Protein AF-A0A8J3HGG5-F1 (afdb_monomer)

Sequence (316 aa):
MTGGPPHAYRVTKYDPADRDEHGHYQGPLDITSDHGPVEAAYLAAVAAFARDSGVDRLAVREPALAPNTPDRDPALADLFPDGVHDGAEVAIPAAQQLVQHMLRDSGGFWGRIWCRLEHGDLLTVHIGWDQYMYIASHRPCEQAVADTRRLGLHPEPIPHSPYRHDPADEDGTRRPADDTFWADLADLAVRHDRVLLEEGYAGNTARWHRVTAAGLPGLRPRLAPRARLTVWPDLRDDTAAVAADLPDGLHEVVWQDADGTVSGRLCTEDDHDQTRATLAAATAAAVLSGYADDRVPLLAAIMTDPDGVLRARWSV

Structure (mmCIF, N/CA/C/O backbone):
data_AF-A0A8J3HGG5-F1
#
_entry.id   AF-A0A8J3HGG5-F1
#
loop_
_atom_site.group_PDB
_atom_site.id
_atom_site.type_symbol
_atom_site.label_atom_id
_atom_site.label_alt_id
_atom_site.label_comp_id
_atom_site.label_asym_id
_atom_site.label_entity_id
_atom_site.label_seq_id
_atom_site.pdbx_PDB_ins_code
_atom_site.Cartn_x
_atom_site.Cartn_y
_atom_site.Cartn_z
_atom_site.occupancy
_atom_site.B_iso_or_equiv
_atom_site.auth_seq_id
_atom_site.auth_comp_id
_atom_site.auth_asym_id
_atom_site.auth_atom_id
_atom_site.pdbx_PDB_model_num
ATOM 1 N N . MET A 1 1 ? -21.493 -12.606 3.890 1.00 33.94 1 MET A N 1
ATOM 2 C CA . MET A 1 1 ? -21.815 -11.475 4.781 1.00 33.94 1 MET A CA 1
ATOM 3 C C . MET A 1 1 ? -20.557 -10.634 4.845 1.00 33.94 1 MET A C 1
ATOM 5 O O . MET A 1 1 ? -19.593 -11.094 5.423 1.00 33.94 1 MET A O 1
ATOM 9 N N . THR A 1 2 ? -20.521 -9.517 4.122 1.00 47.81 2 THR A N 1
ATOM 10 C CA . THR A 1 2 ? -19.323 -8.685 3.867 1.00 47.81 2 THR A CA 1
ATOM 11 C C . THR A 1 2 ? -19.495 -7.286 4.467 1.00 47.81 2 THR A C 1
ATOM 13 O O . THR A 1 2 ? -19.168 -6.263 3.869 1.00 47.81 2 THR A O 1
ATOM 16 N N . GLY A 1 3 ? -20.108 -7.222 5.647 1.00 60.25 3 GLY A N 1
ATOM 17 C CA . GLY A 1 3 ? -20.152 -5.999 6.431 1.00 60.25 3 GLY A CA 1
ATOM 18 C C . GLY A 1 3 ? -19.086 -6.093 7.487 1.00 60.25 3 GLY A C 1
ATOM 19 O O . GLY A 1 3 ? -19.160 -7.009 8.296 1.00 60.25 3 GLY A O 1
ATOM 20 N N . GLY A 1 4 ? -18.116 -5.176 7.459 1.00 73.06 4 GLY A N 1
ATOM 21 C CA . GLY A 1 4 ? -17.134 -5.053 8.528 1.00 73.06 4 GLY A CA 1
ATOM 22 C C . GLY A 1 4 ? -17.793 -4.889 9.907 1.00 73.06 4 GLY A C 1
ATOM 23 O O . GLY A 1 4 ? -19.023 -4.856 10.025 1.00 73.06 4 GLY A O 1
ATOM 24 N N . PRO A 1 5 ? -16.990 -4.769 10.968 1.00 85.94 5 PRO A N 1
ATOM 25 C CA . PRO A 1 5 ? -17.502 -4.874 12.324 1.00 85.94 5 PRO A CA 1
ATOM 26 C C . PRO A 1 5 ? -18.648 -3.871 12.619 1.00 85.94 5 PRO A C 1
ATOM 28 O O . PRO A 1 5 ? -18.538 -2.698 12.254 1.00 85.94 5 PRO A O 1
ATOM 31 N N . PRO A 1 6 ? -19.752 -4.293 13.272 1.00 91.19 6 PRO A N 1
ATOM 32 C CA . PRO A 1 6 ? -20.977 -3.496 13.418 1.00 91.19 6 PRO A CA 1
ATOM 33 C C . PRO A 1 6 ? -20.867 -2.286 14.354 1.00 91.19 6 PRO A C 1
ATOM 35 O O . PRO A 1 6 ? -21.720 -1.402 14.295 1.00 91.19 6 PRO A O 1
ATOM 38 N N . HIS A 1 7 ? -19.870 -2.238 15.240 1.00 95.75 7 HIS A N 1
ATOM 39 C CA . HIS A 1 7 ? -19.694 -1.127 16.174 1.00 95.75 7 HIS A CA 1
ATOM 40 C C . HIS A 1 7 ? -18.562 -0.231 15.694 1.00 95.75 7 HIS A C 1
ATOM 42 O O . HIS A 1 7 ? -17.401 -0.531 15.952 1.00 95.75 7 HIS A O 1
ATOM 48 N N . ALA A 1 8 ? -18.897 0.853 14.995 1.00 96.44 8 ALA A N 1
ATOM 49 C CA . ALA A 1 8 ? -17.925 1.790 14.448 1.00 96.44 8 ALA A CA 1
ATOM 50 C C . ALA A 1 8 ? -17.912 3.116 15.216 1.00 96.44 8 ALA A C 1
ATOM 52 O O . ALA A 1 8 ? -18.953 3.658 15.597 1.00 96.44 8 ALA A O 1
ATOM 53 N N . TYR A 1 9 ? -16.712 3.659 15.391 1.00 97.31 9 TYR A N 1
ATOM 54 C CA . TYR A 1 9 ? -16.464 4.941 16.024 1.00 97.31 9 TYR A CA 1
ATOM 55 C C . TYR A 1 9 ? -15.551 5.790 15.148 1.00 97.31 9 TYR A C 1
ATOM 57 O O . TYR A 1 9 ? -14.528 5.318 14.647 1.00 97.31 9 TYR A O 1
ATOM 65 N N . ARG A 1 10 ? -15.898 7.068 15.020 1.00 96.19 10 ARG A N 1
ATOM 66 C CA . ARG A 1 10 ? -14.968 8.117 14.617 1.00 96.19 10 ARG A CA 1
ATOM 67 C C . ARG A 1 10 ? -14.354 8.691 15.889 1.00 96.19 10 ARG A C 1
ATOM 69 O O . ARG A 1 10 ? -15.057 9.286 16.698 1.00 96.19 10 ARG A O 1
ATOM 76 N N . VAL A 1 11 ? -13.063 8.476 16.083 1.00 97.00 11 VAL A N 1
ATOM 77 C CA . VAL A 1 11 ? -12.287 8.967 17.221 1.00 97.00 11 VAL A CA 1
ATOM 78 C C . VAL A 1 11 ? -11.493 10.182 16.772 1.00 97.00 11 VAL A C 1
ATOM 80 O O . VAL A 1 11 ? -10.799 10.129 15.757 1.00 97.00 11 VAL A O 1
ATOM 83 N N . THR A 1 12 ? -11.609 11.278 17.517 1.00 94.31 12 THR A N 1
ATOM 84 C CA . THR A 1 12 ? -10.972 12.544 17.152 1.00 94.31 12 THR A CA 1
ATOM 85 C C . THR A 1 12 ? -10.487 13.343 18.357 1.00 94.31 12 THR A C 1
ATOM 87 O O . THR A 1 12 ? -11.014 13.189 19.458 1.00 94.31 12 THR A O 1
ATOM 90 N N . LYS A 1 13 ? -9.502 14.218 18.137 1.00 92.25 13 LYS A N 1
ATOM 91 C CA . LYS A 1 13 ? -9.075 15.262 19.082 1.00 92.25 13 LYS A CA 1
ATOM 92 C C . LYS A 1 13 ? -9.960 16.515 19.043 1.00 92.25 13 LYS A C 1
ATOM 94 O O . LYS A 1 13 ? -9.850 17.360 19.920 1.00 92.25 13 LYS A O 1
ATOM 99 N N . TYR A 1 14 ? -10.803 16.644 18.019 1.00 91.50 14 TYR A N 1
ATOM 100 C CA . TYR A 1 14 ? -11.690 17.787 17.823 1.00 91.50 14 TYR A CA 1
ATOM 101 C C . TYR A 1 14 ? -12.961 17.621 18.660 1.00 91.50 14 TYR A C 1
ATOM 103 O O . TYR A 1 14 ? -13.685 16.640 18.475 1.00 91.50 14 TYR A O 1
ATOM 111 N N . ASP A 1 15 ? -13.252 18.565 19.558 1.00 90.38 15 ASP A N 1
ATOM 112 C CA . ASP A 1 15 ? -14.448 18.489 20.401 1.00 90.38 15 ASP A CA 1
ATOM 113 C C . ASP A 1 15 ? -15.719 18.613 19.537 1.00 90.38 15 ASP A C 1
ATOM 115 O O . ASP A 1 15 ? -15.922 19.633 18.871 1.00 90.38 15 ASP A O 1
ATOM 119 N N . PRO A 1 16 ? -16.617 17.609 19.519 1.00 87.75 16 PRO A N 1
ATOM 120 C CA . PRO A 1 16 ? -17.873 17.703 18.785 1.00 87.75 16 PRO A CA 1
ATOM 121 C C . PRO A 1 16 ? -18.739 18.906 19.186 1.00 87.75 16 PRO A C 1
ATOM 123 O O . PRO A 1 16 ? -19.590 19.307 18.394 1.00 87.75 16 PRO A O 1
ATOM 126 N N . ALA A 1 17 ? -18.536 19.483 20.378 1.00 89.81 17 ALA A N 1
ATOM 127 C CA . ALA A 1 17 ? -19.220 20.693 20.828 1.00 89.81 17 ALA A CA 1
ATOM 128 C C . ALA A 1 17 ? -18.868 21.949 20.009 1.00 89.81 17 ALA A C 1
ATOM 130 O O . ALA A 1 17 ? -19.662 22.887 19.985 1.00 89.81 17 ALA A O 1
ATOM 131 N N . ASP A 1 18 ? -17.733 21.959 19.301 1.00 90.94 18 ASP A N 1
ATOM 132 C CA . ASP A 1 18 ? -17.316 23.082 18.450 1.00 90.94 18 ASP A CA 1
ATOM 133 C C . ASP A 1 18 ? -17.882 22.988 17.020 1.00 90.94 18 ASP A C 1
ATOM 135 O O . ASP A 1 18 ? -17.446 23.714 16.122 1.00 90.94 18 ASP A O 1
ATOM 139 N N . ARG A 1 19 ? -18.810 22.062 16.753 1.00 90.69 19 ARG A N 1
ATOM 140 C CA . ARG A 1 19 ? -19.463 21.958 15.443 1.00 90.69 19 ARG A CA 1
ATOM 141 C C . ARG A 1 19 ? -20.691 22.851 15.353 1.00 90.69 19 ARG A C 1
ATOM 143 O O . ARG A 1 19 ? -21.439 23.000 16.316 1.00 90.69 19 ARG A O 1
ATOM 150 N N . ASP A 1 20 ? -20.916 23.411 14.169 1.00 88.69 20 ASP A N 1
ATOM 151 C CA . ASP A 1 20 ? -22.147 24.135 13.867 1.00 88.69 20 ASP A CA 1
ATOM 152 C C . ASP A 1 20 ? -23.344 23.191 13.636 1.00 88.69 20 ASP A C 1
ATOM 154 O O . ASP A 1 20 ? -23.233 21.963 13.670 1.00 88.69 20 ASP A O 1
ATOM 158 N N . GLU A 1 21 ? -24.515 23.775 13.383 1.00 88.00 21 GLU A N 1
ATOM 159 C CA . GLU A 1 21 ? -25.762 23.043 13.120 1.00 88.00 21 GLU A CA 1
ATOM 160 C C . GLU A 1 21 ? -25.723 22.161 11.856 1.00 88.00 21 GLU A C 1
ATOM 162 O O . GLU A 1 21 ? -26.547 21.257 11.715 1.00 88.00 21 GLU A O 1
ATOM 167 N N . HIS A 1 22 ? -24.753 22.385 10.962 1.00 85.88 22 HIS A N 1
ATOM 168 C CA . HIS A 1 22 ? -24.512 21.586 9.760 1.00 85.88 22 HIS A CA 1
ATOM 169 C C . HIS A 1 22 ? -23.432 20.511 9.980 1.00 85.88 22 HIS A C 1
ATOM 171 O O . HIS A 1 22 ? -23.156 19.720 9.079 1.00 85.88 22 HIS A O 1
ATOM 177 N N . GLY A 1 23 ? -22.839 20.445 11.178 1.00 82.50 23 GLY A N 1
ATOM 178 C CA . GLY A 1 23 ? -21.794 19.492 11.537 1.00 82.50 23 GLY A CA 1
ATOM 179 C C . GLY A 1 23 ? -20.384 19.912 11.117 1.00 82.50 23 GLY A C 1
ATOM 180 O O . GLY A 1 23 ? -19.459 19.108 11.266 1.00 82.50 23 GLY A O 1
ATOM 181 N N . HIS A 1 24 ? -20.184 21.139 10.624 1.00 83.75 24 HIS A N 1
ATOM 182 C CA . HIS A 1 24 ? -18.846 21.640 10.317 1.00 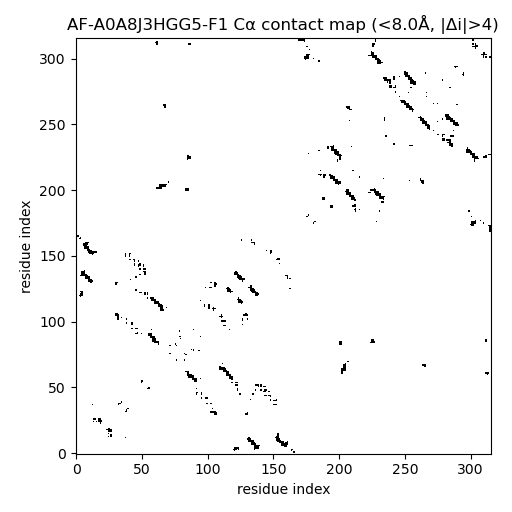83.75 24 HIS A CA 1
ATOM 183 C C . HIS A 1 24 ? -18.131 22.053 11.598 1.00 83.75 24 HIS A C 1
ATOM 185 O O . HIS A 1 24 ? -18.688 22.769 12.426 1.00 83.75 24 HIS A O 1
ATOM 191 N N . TYR A 1 25 ? -16.885 21.612 11.756 1.00 85.75 25 TYR A N 1
ATOM 192 C CA . TYR A 1 25 ? -16.051 21.991 12.892 1.00 85.75 25 TYR A CA 1
ATOM 193 C C . TYR A 1 25 ? -15.603 23.451 12.761 1.00 85.75 25 TYR A C 1
ATOM 195 O O . TYR A 1 25 ? -15.016 23.823 11.747 1.00 85.75 25 TYR A O 1
ATOM 203 N N . GLN A 1 26 ? -15.886 24.262 13.780 1.00 88.00 26 GLN A N 1
ATOM 204 C CA . GLN A 1 26 ? -15.564 25.695 13.829 1.00 88.00 26 GLN A CA 1
ATOM 205 C C . GLN A 1 26 ? -14.401 26.005 14.788 1.00 88.00 26 GLN A C 1
ATOM 207 O O . GLN A 1 26 ? -13.990 27.160 14.920 1.00 88.00 26 GLN A O 1
ATOM 212 N N . GLY A 1 27 ? -13.876 24.989 15.479 1.00 84.06 27 GLY A N 1
ATOM 213 C CA . GLY A 1 27 ? -12.726 25.126 16.365 1.00 84.06 27 GLY A CA 1
ATOM 214 C C . GLY A 1 27 ? -11.384 25.178 15.618 1.00 84.06 27 GLY A C 1
ATOM 215 O O . GLY A 1 27 ? -11.332 25.091 14.387 1.00 84.06 27 GLY A O 1
ATOM 216 N N . PRO A 1 28 ? -10.264 25.302 16.351 1.00 82.19 28 PRO A N 1
ATOM 217 C CA . PRO A 1 28 ? -8.929 25.293 15.765 1.00 82.19 28 PRO A CA 1
ATOM 218 C C . PRO A 1 28 ? -8.628 23.972 15.048 1.00 82.19 28 PRO A C 1
ATOM 220 O O . PRO A 1 28 ? -8.587 22.905 15.660 1.00 82.19 28 PRO A O 1
ATOM 223 N N . LEU A 1 29 ? -8.380 24.052 13.742 1.00 79.62 29 LEU A N 1
ATOM 224 C CA . LEU A 1 29 ? -7.911 22.919 12.955 1.00 79.62 29 LEU A CA 1
ATOM 225 C C . LEU A 1 29 ? -6.391 22.832 13.038 1.00 79.62 29 LEU A C 1
ATOM 227 O O . LEU A 1 29 ? -5.672 23.708 12.562 1.00 79.62 29 LEU A O 1
ATOM 231 N N . ASP A 1 30 ? -5.918 21.742 13.620 1.00 78.38 30 ASP A N 1
ATOM 232 C CA . ASP A 1 30 ? -4.524 21.331 13.558 1.00 78.38 30 ASP A CA 1
ATOM 233 C C . ASP A 1 30 ? -4.484 19.922 12.977 1.00 78.38 30 ASP A C 1
ATOM 235 O O . ASP A 1 30 ? -5.002 18.992 13.594 1.00 78.38 30 ASP A O 1
ATOM 239 N N . ILE A 1 31 ? -3.917 19.773 11.785 1.00 73.88 31 ILE A N 1
ATOM 240 C CA . ILE A 1 31 ? -3.775 18.485 11.089 1.00 73.88 31 ILE A CA 1
ATOM 241 C C . ILE A 1 31 ? -2.424 17.815 11.371 1.00 73.88 31 ILE A C 1
ATOM 243 O O . ILE A 1 31 ? -2.129 16.753 10.829 1.00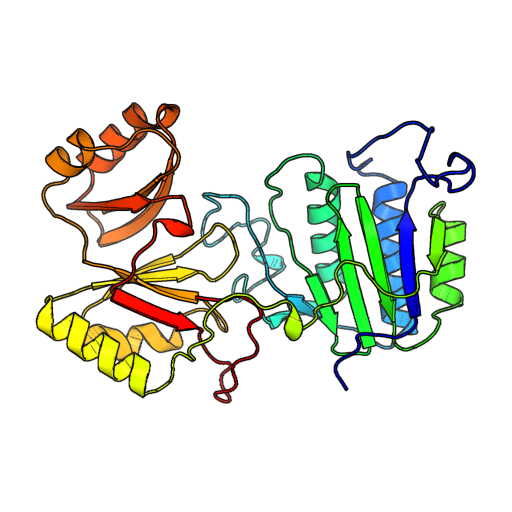 73.88 31 ILE A O 1
ATOM 247 N N . THR A 1 32 ? -1.591 18.433 12.209 1.00 78.12 32 THR A N 1
ATOM 248 C CA . THR A 1 32 ? -0.285 17.902 12.596 1.00 78.12 32 THR A CA 1
ATOM 249 C C . THR A 1 32 ? -0.381 17.124 13.903 1.00 78.12 32 THR A C 1
ATOM 251 O O . THR A 1 32 ? -1.242 17.374 14.753 1.00 78.12 32 THR A O 1
ATOM 254 N N . SER A 1 33 ? 0.440 16.076 14.034 1.00 83.12 33 SER A N 1
ATOM 255 C CA . SER A 1 33 ? 0.547 15.335 15.294 1.00 83.12 33 SER A CA 1
ATOM 256 C C . SER A 1 33 ? 1.206 16.232 16.335 1.00 83.12 33 SER A C 1
ATOM 258 O O . SER A 1 33 ? 2.151 16.953 16.026 1.00 83.12 33 SER A O 1
ATOM 260 N N . ASP A 1 34 ? 0.756 16.146 17.584 1.00 89.31 34 ASP A N 1
ATOM 261 C CA . ASP A 1 34 ? 1.398 16.843 18.698 1.00 89.31 34 ASP A CA 1
ATOM 262 C C . ASP A 1 34 ? 2.677 16.132 19.177 1.00 89.31 34 ASP A C 1
ATOM 264 O O . ASP A 1 34 ? 3.370 16.643 20.057 1.00 89.31 34 ASP A O 1
ATOM 268 N N . HIS A 1 35 ? 2.978 14.942 18.631 1.00 90.19 35 HIS A N 1
ATOM 269 C CA . HIS A 1 35 ? 4.051 14.048 19.086 1.00 90.19 35 HIS A CA 1
ATOM 270 C C . HIS A 1 35 ? 3.997 13.776 20.602 1.00 90.19 35 HIS A C 1
ATOM 272 O O . HIS A 1 35 ? 5.016 13.491 21.239 1.00 90.19 35 HIS A O 1
ATOM 278 N N . GLY A 1 36 ? 2.808 13.904 21.188 1.00 93.19 36 GLY A N 1
ATOM 279 C CA . GLY A 1 36 ? 2.622 14.121 22.610 1.00 93.19 36 GLY A CA 1
ATOM 280 C C . GLY A 1 36 ? 1.400 13.379 23.148 1.00 93.19 36 GLY A C 1
ATOM 281 O O . GLY A 1 36 ? 1.135 12.241 22.746 1.00 93.19 36 GLY A O 1
ATOM 282 N N . PRO A 1 37 ? 0.679 13.966 24.118 1.00 96.00 37 PRO A N 1
ATOM 283 C CA . PRO A 1 37 ? -0.454 13.311 24.761 1.00 96.00 37 PRO A CA 1
ATOM 284 C C . PRO A 1 37 ? -1.573 12.887 23.803 1.00 96.00 37 PRO A C 1
ATOM 286 O O . PRO A 1 37 ? -2.166 11.831 24.023 1.00 96.00 37 PRO A O 1
ATOM 289 N N . VAL A 1 38 ? -1.860 13.663 22.752 1.00 94.81 38 VAL A N 1
ATOM 290 C CA . VAL A 1 38 ? -2.933 13.347 21.799 1.00 94.81 38 VAL A CA 1
ATOM 291 C C . VAL A 1 38 ? -2.543 12.152 20.936 1.00 94.81 38 VAL A C 1
ATOM 293 O O . VAL A 1 38 ? -3.316 11.200 20.831 1.00 94.81 38 VAL A O 1
ATOM 296 N N . GLU A 1 39 ? -1.329 12.146 20.380 1.00 95.75 39 GLU A N 1
ATOM 297 C CA . GLU A 1 39 ? -0.784 10.979 19.680 1.00 95.75 39 GLU A CA 1
ATOM 298 C C . GLU A 1 39 ? -0.833 9.734 20.581 1.00 95.75 39 GLU A C 1
ATOM 300 O O . GLU A 1 39 ? -1.392 8.706 20.196 1.00 95.75 39 GLU A O 1
ATOM 305 N N . ALA A 1 40 ? -0.337 9.837 21.819 1.00 97.75 40 ALA A N 1
ATOM 306 C CA . ALA A 1 40 ? -0.352 8.735 22.779 1.00 97.75 40 ALA A CA 1
ATOM 307 C C . ALA A 1 40 ? -1.774 8.226 23.083 1.00 97.75 40 ALA A C 1
ATOM 309 O O . ALA A 1 40 ? -1.969 7.019 23.251 1.00 97.75 40 ALA A O 1
ATOM 310 N N . ALA A 1 41 ? -2.771 9.115 23.115 1.00 98.31 41 ALA A N 1
ATOM 311 C CA . ALA A 1 41 ? -4.168 8.747 23.307 1.00 98.31 41 ALA A CA 1
ATOM 312 C C . ALA A 1 41 ? -4.721 7.927 22.129 1.00 98.31 41 ALA A C 1
ATOM 314 O O . ALA A 1 41 ? -5.403 6.926 22.363 1.00 98.31 41 ALA A O 1
ATOM 315 N N . TYR A 1 42 ? -4.380 8.277 20.882 1.00 98.00 42 TYR A N 1
ATOM 316 C CA . TYR A 1 42 ? -4.759 7.477 19.710 1.00 98.00 42 TYR A CA 1
ATOM 317 C C . TYR A 1 42 ? -4.142 6.080 19.774 1.00 98.00 42 TYR A C 1
ATOM 319 O O . TYR A 1 42 ? -4.839 5.079 19.593 1.00 98.00 42 TYR A O 1
ATOM 327 N N . LEU A 1 43 ? -2.849 5.993 20.102 1.00 98.44 43 LEU A N 1
ATOM 328 C CA . LEU A 1 43 ? -2.164 4.705 20.224 1.00 98.44 43 LEU A CA 1
ATOM 329 C C . LEU A 1 43 ? -2.783 3.844 21.332 1.00 98.44 43 LEU A C 1
ATOM 331 O O . LEU A 1 43 ? -2.971 2.638 21.154 1.00 98.44 43 LEU A O 1
ATOM 335 N N . ALA A 1 44 ? -3.113 4.445 22.475 1.00 98.62 44 ALA A N 1
ATOM 336 C CA . ALA A 1 44 ? -3.753 3.750 23.587 1.00 98.62 44 ALA A CA 1
ATOM 337 C C . ALA A 1 44 ? -5.158 3.246 23.224 1.00 98.62 44 ALA A C 1
ATOM 339 O O . ALA A 1 44 ? -5.515 2.129 23.603 1.00 98.62 44 ALA A O 1
ATOM 340 N N . ALA A 1 45 ? -5.925 4.025 22.456 1.00 98.62 45 ALA A N 1
ATOM 341 C CA . ALA A 1 45 ? -7.233 3.615 21.963 1.00 98.62 45 ALA A CA 1
ATOM 342 C C . ALA A 1 45 ? -7.129 2.360 21.080 1.00 98.62 45 ALA A C 1
ATOM 344 O O . ALA A 1 45 ? -7.834 1.385 21.337 1.00 98.62 45 ALA A O 1
ATOM 345 N N . VAL A 1 46 ? -6.184 2.305 20.134 1.00 98.62 46 VAL A N 1
ATOM 346 C CA . VAL A 1 46 ? -5.946 1.101 19.308 1.00 98.62 46 VAL A CA 1
ATOM 347 C C . VAL A 1 46 ? -5.704 -0.137 20.175 1.00 98.62 46 VAL A C 1
ATOM 349 O O . VAL A 1 46 ? -6.360 -1.164 19.994 1.00 98.62 46 VAL A O 1
ATOM 352 N N . ALA A 1 47 ? -4.814 -0.038 21.166 1.00 98.69 47 ALA A N 1
ATOM 353 C CA . ALA A 1 47 ? -4.520 -1.157 22.059 1.00 98.69 47 ALA A CA 1
ATOM 354 C C . ALA A 1 47 ? -5.712 -1.559 22.944 1.00 98.69 47 ALA A C 1
ATOM 356 O O . ALA A 1 47 ? -5.898 -2.745 23.223 1.00 98.69 47 ALA A O 1
ATOM 357 N N . ALA A 1 48 ? -6.521 -0.597 23.397 1.00 98.62 48 ALA A N 1
ATOM 358 C CA . ALA A 1 48 ? -7.700 -0.870 24.212 1.00 98.62 48 ALA A CA 1
ATOM 359 C C . ALA A 1 48 ? -8.785 -1.603 23.409 1.00 98.62 48 ALA A C 1
ATOM 361 O O . ALA A 1 48 ? -9.296 -2.622 23.868 1.00 98.62 48 ALA A O 1
ATOM 362 N N . PHE A 1 49 ? -9.075 -1.151 22.187 1.00 98.62 49 PHE A N 1
ATOM 363 C CA . PHE A 1 49 ? -10.031 -1.818 21.299 1.00 98.62 49 PHE A CA 1
ATOM 364 C C . PHE A 1 49 ? -9.554 -3.207 20.866 1.00 98.62 49 PHE A C 1
ATOM 366 O O . PHE A 1 49 ? -10.362 -4.135 20.819 1.00 98.62 49 PHE A O 1
ATOM 373 N N . ALA A 1 50 ? -8.254 -3.379 20.607 1.00 98.56 50 ALA A N 1
ATOM 374 C CA . ALA A 1 50 ? -7.655 -4.685 20.338 1.00 98.56 50 ALA A CA 1
ATOM 375 C C . ALA A 1 50 ? -7.849 -5.656 21.506 1.00 98.56 50 ALA A C 1
ATOM 377 O O . ALA A 1 50 ? -8.373 -6.756 21.318 1.00 98.56 50 ALA A O 1
ATOM 378 N N . ARG A 1 51 ? -7.541 -5.215 22.731 1.00 98.44 51 ARG A N 1
ATOM 379 C CA . ARG A 1 51 ? -7.747 -6.005 23.952 1.00 98.44 51 ARG A CA 1
ATOM 380 C C . ARG A 1 51 ? -9.215 -6.374 24.153 1.00 98.44 51 ARG A C 1
ATOM 382 O O . ARG A 1 51 ? -9.523 -7.545 24.361 1.00 98.44 51 ARG A O 1
ATOM 389 N N . ASP A 1 52 ? -10.115 -5.400 24.047 1.00 98.19 52 ASP A N 1
ATOM 390 C CA . ASP A 1 52 ? -11.556 -5.625 24.176 1.00 98.19 52 ASP A CA 1
ATOM 391 C C . ASP A 1 52 ? -12.111 -6.492 23.040 1.00 98.19 52 ASP A C 1
ATOM 393 O O . ASP A 1 52 ? -13.160 -7.106 23.202 1.00 98.19 52 ASP A O 1
ATOM 397 N N . SER A 1 53 ? -11.440 -6.576 21.895 1.00 97.81 53 SER A N 1
ATOM 398 C CA . SER A 1 53 ? -11.839 -7.450 20.786 1.00 97.81 53 SER A CA 1
ATOM 399 C C . SER A 1 53 ? -11.154 -8.819 20.826 1.00 97.81 53 SER A C 1
ATOM 401 O O . SER A 1 53 ? -11.465 -9.665 19.996 1.00 97.81 53 SER A O 1
ATOM 403 N N . GLY A 1 54 ? -10.245 -9.066 21.775 1.00 97.81 54 GLY A N 1
ATOM 404 C CA . GLY A 1 54 ? -9.462 -10.305 21.825 1.00 97.81 54 GLY A CA 1
ATOM 405 C C . GLY A 1 54 ? -8.508 -10.473 20.637 1.00 97.81 54 GLY A C 1
ATOM 406 O O . GLY A 1 54 ? -8.220 -11.601 20.253 1.00 97.81 54 GLY A O 1
ATOM 407 N N . VAL A 1 55 ? -8.053 -9.365 20.047 1.00 98.31 55 VAL A N 1
ATOM 408 C CA . VAL A 1 55 ? -7.163 -9.330 18.880 1.00 98.31 55 VAL A CA 1
ATOM 409 C C . VAL A 1 55 ? -5.749 -8.972 19.333 1.00 98.31 55 VAL A C 1
ATOM 411 O O . VAL A 1 55 ? -5.544 -7.968 20.014 1.00 98.31 55 VAL A O 1
ATOM 414 N N . ASP A 1 56 ? -4.765 -9.776 18.940 1.00 98.06 56 ASP A N 1
ATOM 415 C CA . ASP A 1 56 ? -3.340 -9.575 19.241 1.00 98.06 56 ASP A CA 1
ATOM 416 C C . ASP A 1 56 ? -2.498 -9.209 18.004 1.00 98.06 56 ASP A C 1
ATOM 418 O O . ASP A 1 56 ? -1.387 -8.678 18.137 1.00 98.06 56 ASP A O 1
ATOM 422 N N . ARG A 1 57 ? -3.040 -9.447 16.804 1.00 98.00 57 ARG A N 1
ATOM 423 C CA . ARG A 1 57 ? -2.423 -9.140 15.513 1.00 98.00 57 ARG A CA 1
ATOM 424 C C . ARG A 1 57 ? -3.425 -8.535 14.538 1.00 98.00 57 ARG A C 1
ATOM 426 O O . ARG A 1 57 ? -4.589 -8.932 14.500 1.00 98.00 57 ARG A O 1
ATOM 433 N N . LEU A 1 58 ? -2.942 -7.610 13.719 1.00 98.00 58 LEU A N 1
ATOM 434 C CA . LEU A 1 58 ? -3.693 -6.976 12.641 1.00 98.00 58 LEU A CA 1
ATOM 435 C C . LEU A 1 58 ? -2.973 -7.222 11.315 1.00 98.00 58 LEU A C 1
ATOM 437 O O . LEU A 1 58 ? -1.752 -7.087 11.233 1.00 98.00 58 LEU A O 1
ATOM 441 N N . ALA A 1 59 ? -3.734 -7.564 10.284 1.00 96.38 59 ALA A N 1
ATOM 442 C CA . ALA A 1 59 ? -3.274 -7.576 8.909 1.00 96.38 59 ALA A CA 1
ATOM 443 C C . ALA A 1 59 ? -3.207 -6.142 8.371 1.00 96.38 59 ALA A C 1
ATOM 445 O O . ALA A 1 59 ? -4.137 -5.351 8.545 1.00 96.38 59 ALA A O 1
ATOM 446 N N . VAL A 1 60 ? -2.115 -5.833 7.686 1.00 96.00 60 VAL A N 1
ATOM 447 C CA . VAL A 1 60 ? -1.911 -4.615 6.908 1.00 96.00 60 VAL A CA 1
ATOM 448 C C . VAL A 1 60 ? -2.604 -4.782 5.565 1.00 96.00 60 VAL A C 1
ATOM 450 O O . VAL A 1 60 ? -2.363 -5.756 4.855 1.00 96.00 60 VAL A O 1
ATOM 453 N N . ARG A 1 61 ? -3.467 -3.839 5.199 1.00 93.75 61 ARG A N 1
ATOM 454 C CA . ARG A 1 61 ? -4.178 -3.837 3.916 1.00 93.75 61 ARG A CA 1
ATOM 455 C C . ARG A 1 61 ? -3.878 -2.581 3.140 1.00 93.75 61 ARG A C 1
ATOM 457 O O . ARG A 1 61 ? -3.796 -1.503 3.733 1.00 93.75 61 ARG A O 1
ATOM 464 N N . GLU A 1 62 ? -3.767 -2.756 1.826 1.00 91.44 62 GLU A N 1
ATOM 465 C CA . GLU A 1 62 ? -3.547 -1.669 0.874 1.00 91.44 62 GLU A CA 1
ATOM 466 C C . GLU A 1 62 ? -2.414 -0.726 1.331 1.00 91.44 62 GLU A C 1
ATOM 468 O O . GLU A 1 62 ? -2.619 0.488 1.389 1.00 91.44 62 GLU A O 1
ATOM 473 N N . PRO A 1 63 ? -1.235 -1.253 1.739 1.00 93.56 63 PRO A N 1
ATOM 474 C CA . PRO A 1 63 ? -0.146 -0.394 2.173 1.00 93.56 63 PRO A CA 1
ATOM 475 C C . PRO A 1 63 ? 0.262 0.524 1.027 1.00 93.56 63 PRO A C 1
ATOM 477 O O . PRO A 1 63 ? 0.373 0.077 -0.110 1.00 93.56 63 PRO A O 1
ATOM 480 N N . ALA A 1 64 ? 0.526 1.784 1.335 1.00 91.00 64 ALA A N 1
ATOM 481 C CA . ALA A 1 64 ? 1.084 2.773 0.432 1.00 91.00 64 ALA A CA 1
ATOM 482 C C . ALA A 1 64 ? 2.301 3.409 1.100 1.00 91.00 64 ALA A C 1
ATOM 484 O O . ALA A 1 64 ? 2.266 3.720 2.291 1.00 91.00 64 ALA A O 1
ATOM 485 N N . LEU A 1 65 ? 3.375 3.578 0.340 1.00 90.25 65 LEU A N 1
ATOM 486 C CA . LEU A 1 65 ? 4.588 4.253 0.790 1.00 90.25 65 LEU A CA 1
ATOM 487 C C . LEU A 1 65 ? 4.704 5.604 0.087 1.00 90.25 65 LEU A C 1
ATOM 489 O O . LEU A 1 65 ? 4.037 5.850 -0.925 1.00 90.25 65 LEU A O 1
ATOM 493 N N . ALA A 1 66 ? 5.543 6.489 0.622 1.00 86.44 66 ALA A N 1
ATOM 494 C CA . ALA A 1 66 ? 5.891 7.703 -0.102 1.00 86.44 66 ALA A CA 1
ATOM 495 C C . ALA A 1 66 ? 6.554 7.339 -1.449 1.00 86.44 66 ALA A C 1
ATOM 497 O O . ALA A 1 66 ? 7.325 6.370 -1.505 1.00 86.44 66 ALA A O 1
ATOM 498 N N . PRO A 1 67 ? 6.304 8.104 -2.527 1.00 83.88 67 PRO A N 1
ATOM 499 C CA . PRO A 1 67 ? 6.998 7.923 -3.795 1.00 83.88 67 PRO A CA 1
ATOM 500 C C . PRO A 1 67 ? 8.512 7.881 -3.595 1.00 83.88 67 PRO A C 1
ATOM 502 O O . PRO A 1 67 ? 9.056 8.608 -2.763 1.00 83.88 67 PRO A O 1
ATOM 505 N N . ASN A 1 68 ? 9.199 7.045 -4.373 1.00 85.19 68 ASN A N 1
ATOM 506 C CA . ASN A 1 68 ? 10.659 6.914 -4.332 1.00 85.19 68 ASN A CA 1
ATOM 507 C C . ASN A 1 68 ? 11.217 6.434 -2.971 1.00 85.19 68 ASN A C 1
ATOM 509 O O . ASN A 1 68 ? 12.414 6.579 -2.705 1.00 85.19 68 ASN A O 1
ATOM 513 N N . THR A 1 69 ? 10.376 5.851 -2.105 1.00 83.75 69 THR A N 1
ATOM 514 C CA . THR A 1 69 ? 10.836 5.174 -0.883 1.00 83.75 69 THR A CA 1
ATOM 515 C C . THR A 1 69 ? 11.689 3.962 -1.264 1.00 83.75 69 THR A C 1
ATOM 517 O O . THR A 1 69 ? 11.242 3.151 -2.075 1.00 83.75 69 THR A O 1
ATOM 520 N N . PRO A 1 70 ? 12.886 3.787 -0.675 1.00 80.12 70 PRO A N 1
ATOM 521 C CA . PRO A 1 70 ? 13.703 2.607 -0.931 1.00 80.12 70 PRO A CA 1
ATOM 522 C C . PRO A 1 70 ? 12.974 1.304 -0.579 1.00 80.12 70 PRO A C 1
ATOM 524 O O . PRO A 1 70 ? 12.294 1.231 0.444 1.00 80.12 70 PRO A O 1
ATOM 527 N N . ASP A 1 71 ? 13.218 0.240 -1.352 1.00 73.44 71 ASP A N 1
ATOM 528 C CA . ASP A 1 71 ? 12.627 -1.096 -1.147 1.00 73.44 71 ASP A CA 1
ATOM 529 C C . ASP A 1 71 ? 12.724 -1.620 0.293 1.00 73.44 71 ASP A C 1
ATOM 531 O O . ASP A 1 71 ? 11.863 -2.369 0.761 1.00 73.44 71 ASP A O 1
ATOM 535 N N . ARG A 1 72 ? 13.813 -1.263 0.982 1.00 77.69 72 ARG A N 1
ATOM 536 C CA . ARG A 1 72 ? 14.057 -1.570 2.391 1.00 77.69 72 ARG A CA 1
ATOM 537 C C . ARG A 1 72 ? 14.272 -0.280 3.162 1.00 77.69 72 ARG A C 1
ATOM 539 O O . ARG A 1 72 ? 15.411 0.092 3.434 1.00 77.69 72 ARG A O 1
ATOM 546 N N . ASP A 1 73 ? 13.179 0.385 3.516 1.00 81.69 73 ASP A N 1
ATOM 547 C CA . ASP A 1 73 ? 13.219 1.497 4.460 1.00 81.69 73 ASP A CA 1
ATOM 548 C C . ASP A 1 73 ? 13.659 0.981 5.847 1.00 81.69 73 ASP A C 1
ATOM 550 O O . ASP A 1 73 ? 12.926 0.200 6.467 1.00 81.69 73 ASP A O 1
ATOM 554 N N . PRO A 1 74 ? 14.828 1.402 6.371 1.00 82.62 74 PRO A N 1
ATOM 555 C CA . PRO A 1 74 ? 15.298 0.973 7.685 1.00 82.62 74 PRO A CA 1
ATOM 556 C C . PRO A 1 74 ? 14.314 1.303 8.811 1.00 82.62 74 PRO A C 1
ATOM 558 O O . PRO A 1 74 ? 14.267 0.581 9.800 1.00 82.62 74 PRO A O 1
ATOM 561 N N . ALA A 1 75 ? 13.503 2.357 8.654 1.00 82.19 75 ALA A N 1
ATOM 562 C CA . ALA A 1 75 ? 12.487 2.730 9.636 1.00 82.19 75 ALA A CA 1
ATOM 563 C C . ALA A 1 75 ? 11.316 1.733 9.710 1.00 82.19 75 ALA A C 1
ATOM 565 O O . ALA A 1 75 ? 10.622 1.690 10.721 1.00 82.19 75 ALA A O 1
ATOM 566 N N . LEU A 1 76 ? 11.096 0.935 8.661 1.00 87.88 76 LEU A N 1
ATOM 567 C CA . LEU A 1 76 ? 10.024 -0.062 8.597 1.00 87.88 76 LEU A CA 1
ATOM 568 C C . LEU A 1 76 ? 10.540 -1.501 8.732 1.00 87.88 76 LEU A C 1
ATOM 570 O O . LEU A 1 76 ? 9.743 -2.413 8.945 1.00 87.88 76 LEU A O 1
ATOM 574 N N . ALA A 1 77 ? 11.855 -1.713 8.636 1.00 88.06 77 ALA A N 1
ATOM 575 C CA . ALA A 1 77 ? 12.469 -3.040 8.635 1.00 88.06 77 ALA A CA 1
ATOM 576 C C . ALA A 1 77 ? 12.146 -3.857 9.899 1.00 88.06 77 ALA A C 1
ATOM 578 O O . ALA A 1 77 ? 11.866 -5.049 9.800 1.00 88.06 77 ALA A O 1
ATOM 579 N N . ASP A 1 78 ? 12.112 -3.212 11.069 1.00 88.94 78 ASP A N 1
ATOM 580 C CA . ASP A 1 78 ? 11.782 -3.880 12.336 1.00 88.94 78 ASP A CA 1
ATOM 581 C C . ASP A 1 78 ? 10.289 -4.243 12.445 1.00 88.94 78 ASP A C 1
ATOM 583 O O . ASP A 1 78 ? 9.923 -5.186 13.149 1.00 88.94 78 ASP A O 1
ATOM 587 N N . LEU A 1 79 ? 9.417 -3.508 11.745 1.00 91.44 79 LEU A N 1
ATOM 588 C CA . LEU A 1 79 ? 7.974 -3.771 11.702 1.00 91.44 79 LEU A CA 1
ATOM 589 C C . LEU A 1 79 ? 7.631 -4.879 10.702 1.00 91.44 79 LEU A C 1
ATOM 591 O O . LEU A 1 79 ? 6.666 -5.616 10.905 1.00 91.44 79 LEU A O 1
ATOM 595 N N . PHE A 1 80 ? 8.430 -4.994 9.640 1.00 91.50 80 PHE A N 1
ATOM 596 C CA . PHE A 1 80 ? 8.218 -5.904 8.523 1.00 91.50 80 PHE A CA 1
ATOM 597 C C . PHE A 1 80 ? 9.516 -6.640 8.162 1.00 91.50 80 PHE A C 1
ATOM 599 O O . PHE A 1 80 ? 10.154 -6.304 7.160 1.00 91.50 80 PHE A O 1
ATOM 606 N N . PRO A 1 81 ? 9.911 -7.668 8.934 1.00 86.31 81 PRO A N 1
ATOM 607 C CA . PRO A 1 81 ? 11.146 -8.410 8.671 1.00 86.31 81 PRO A CA 1
ATOM 608 C C . PRO A 1 81 ? 11.158 -9.073 7.283 1.00 86.31 81 PRO A C 1
ATOM 610 O O . PRO A 1 81 ? 12.209 -9.159 6.649 1.00 86.31 81 PRO A O 1
ATOM 613 N N . ASP A 1 82 ? 9.983 -9.471 6.789 1.00 86.62 82 ASP A N 1
ATOM 614 C CA . ASP A 1 82 ? 9.791 -10.080 5.467 1.00 86.62 82 ASP A CA 1
ATOM 615 C C . ASP A 1 82 ? 9.421 -9.051 4.375 1.00 86.62 82 ASP A C 1
ATOM 617 O O . ASP A 1 82 ? 9.191 -9.406 3.219 1.00 86.62 82 ASP A O 1
ATOM 621 N N . GLY A 1 83 ? 9.414 -7.758 4.719 1.00 89.25 83 GLY A N 1
ATOM 622 C CA . GLY A 1 83 ? 9.039 -6.650 3.841 1.00 89.25 83 GLY A CA 1
ATOM 623 C C . GLY A 1 83 ? 7.564 -6.246 3.930 1.00 89.25 83 GLY A C 1
ATOM 624 O O . GLY A 1 83 ? 6.702 -6.998 4.381 1.00 89.25 83 GLY A O 1
ATOM 625 N N . VAL A 1 84 ? 7.275 -5.012 3.512 1.00 91.62 84 VAL A N 1
ATOM 626 C CA . VAL A 1 84 ? 5.912 -4.457 3.468 1.00 91.62 84 VAL A CA 1
ATOM 627 C C . VAL A 1 84 ? 5.137 -5.110 2.322 1.00 91.62 84 VAL A C 1
ATOM 629 O O . VAL A 1 84 ? 5.635 -5.138 1.200 1.00 91.62 84 VAL A O 1
ATOM 632 N N . HIS A 1 85 ? 3.925 -5.605 2.582 1.00 93.00 85 HIS A N 1
ATOM 633 C CA . HIS A 1 85 ? 2.992 -6.078 1.552 1.00 93.00 85 HIS A CA 1
ATOM 634 C C . HIS A 1 85 ? 1.547 -6.128 2.085 1.00 93.00 85 HIS A C 1
ATOM 636 O O . HIS A 1 85 ? 1.327 -6.162 3.300 1.00 93.00 85 HIS A O 1
ATOM 642 N N . ASP A 1 86 ? 0.544 -6.153 1.195 1.00 94.38 86 ASP A N 1
ATOM 643 C CA . ASP A 1 86 ? -0.845 -6.425 1.604 1.00 94.38 86 ASP A CA 1
ATOM 644 C C . ASP A 1 86 ? -0.940 -7.842 2.190 1.00 94.38 86 ASP A C 1
ATOM 646 O O . ASP A 1 86 ? -0.443 -8.814 1.616 1.00 94.38 86 ASP A O 1
ATOM 650 N N . GLY A 1 87 ? -1.572 -7.955 3.354 1.00 94.12 87 GLY A N 1
ATOM 651 C CA . GLY A 1 87 ? -1.721 -9.193 4.106 1.00 94.12 87 GLY A CA 1
ATOM 652 C C . GLY A 1 87 ? -0.614 -9.449 5.125 1.00 94.12 87 GLY A C 1
ATOM 653 O O . GLY A 1 87 ? -0.722 -10.431 5.853 1.00 94.12 87 GLY A O 1
ATOM 654 N N . ALA A 1 88 ? 0.412 -8.595 5.216 1.00 94.94 88 ALA A N 1
ATOM 655 C CA . ALA A 1 88 ? 1.418 -8.701 6.269 1.00 94.94 88 ALA A CA 1
ATOM 656 C C . ALA A 1 88 ? 0.758 -8.564 7.650 1.00 94.94 88 ALA A C 1
ATOM 658 O O . ALA A 1 88 ? -0.030 -7.647 7.873 1.00 94.94 88 ALA A O 1
ATOM 659 N N . GLU A 1 89 ? 1.072 -9.453 8.592 1.00 95.81 89 GLU A N 1
ATOM 660 C CA . GLU A 1 89 ? 0.509 -9.394 9.943 1.00 95.81 89 GLU A CA 1
ATOM 661 C C . GLU A 1 89 ? 1.481 -8.778 10.941 1.00 95.81 89 GLU A C 1
ATOM 663 O O . GLU A 1 89 ? 2.605 -9.255 11.105 1.00 95.81 89 GLU A O 1
ATOM 668 N N . VAL A 1 90 ? 1.001 -7.807 11.711 1.00 97.38 90 VAL A N 1
ATOM 669 C CA . VAL A 1 90 ? 1.769 -7.132 12.759 1.00 97.38 90 VAL A CA 1
ATOM 670 C C . VAL A 1 90 ? 1.104 -7.307 14.121 1.00 97.38 90 VAL A C 1
ATOM 672 O O . VAL A 1 90 ? -0.120 -7.291 14.242 1.00 97.38 90 VAL A O 1
ATOM 675 N N . ALA A 1 91 ? 1.907 -7.466 15.175 1.00 97.56 91 ALA A N 1
ATOM 676 C CA . ALA A 1 91 ? 1.399 -7.458 16.547 1.00 97.56 91 ALA A CA 1
ATOM 677 C C . ALA A 1 91 ? 0.905 -6.054 16.940 1.00 97.56 91 ALA A C 1
ATOM 679 O O . ALA A 1 91 ? 1.371 -5.059 16.384 1.00 97.56 91 ALA A O 1
ATOM 680 N N . ILE A 1 92 ? 0.026 -5.946 17.943 1.00 98.25 92 ILE A N 1
ATOM 681 C CA . ILE A 1 92 ? -0.519 -4.645 18.387 1.00 98.25 92 ILE A CA 1
ATOM 682 C C . ILE A 1 92 ? 0.552 -3.562 18.640 1.00 98.25 92 ILE A C 1
ATOM 684 O O . ILE A 1 92 ? 0.351 -2.444 18.168 1.00 98.25 92 ILE A O 1
ATOM 688 N N . PRO A 1 93 ? 1.707 -3.830 19.285 1.00 97.62 93 PRO A N 1
ATOM 689 C CA . PRO A 1 93 ? 2.738 -2.801 19.456 1.00 97.62 93 PRO A CA 1
ATOM 690 C C . PRO A 1 93 ? 3.315 -2.268 18.136 1.00 97.62 93 PRO A C 1
ATOM 692 O O . PRO A 1 93 ? 3.652 -1.091 18.037 1.00 97.62 93 PRO A O 1
ATOM 695 N N . ALA A 1 94 ? 3.420 -3.116 17.111 1.00 97.06 94 ALA A N 1
ATOM 696 C CA . ALA A 1 94 ? 3.838 -2.703 15.774 1.00 97.06 94 ALA A CA 1
ATOM 697 C C . ALA A 1 94 ? 2.704 -1.958 15.047 1.00 97.06 94 ALA A C 1
ATOM 699 O O . ALA A 1 94 ? 2.950 -0.927 14.429 1.00 97.06 94 ALA A O 1
ATOM 700 N N . ALA A 1 95 ? 1.448 -2.386 15.209 1.00 97.69 95 ALA A N 1
ATOM 701 C CA . ALA A 1 95 ? 0.284 -1.654 14.704 1.00 97.69 95 ALA A CA 1
ATOM 702 C C . ALA A 1 95 ? 0.181 -0.230 15.286 1.00 97.69 95 ALA A C 1
ATOM 704 O O . ALA A 1 95 ? -0.134 0.712 14.564 1.00 97.69 95 ALA A O 1
ATOM 705 N N . GLN A 1 96 ? 0.500 -0.046 16.572 1.00 97.81 96 GLN A N 1
ATOM 706 C CA . GLN A 1 96 ? 0.584 1.282 17.189 1.00 97.81 96 GLN A CA 1
ATOM 707 C C . GLN A 1 96 ? 1.689 2.137 16.550 1.00 97.81 96 GLN A C 1
ATOM 709 O O . GLN A 1 96 ? 1.471 3.319 16.307 1.00 97.81 96 GLN A O 1
ATOM 714 N N . GLN A 1 97 ? 2.846 1.559 16.217 1.00 95.81 97 GLN A N 1
ATOM 715 C CA . GLN A 1 97 ? 3.903 2.284 15.499 1.00 95.81 97 GLN A CA 1
ATOM 716 C C . GLN A 1 97 ? 3.465 2.693 14.085 1.00 95.81 97 GLN A C 1
ATOM 718 O O . GLN A 1 97 ? 3.732 3.814 13.663 1.00 95.81 97 GLN A O 1
ATOM 723 N N . LEU A 1 98 ? 2.708 1.849 13.376 1.00 95.31 98 LEU A N 1
ATOM 724 C CA . LEU A 1 98 ? 2.119 2.222 12.083 1.00 95.31 98 LEU A CA 1
ATOM 725 C C . LEU A 1 98 ? 1.125 3.382 12.218 1.00 95.31 98 LEU A C 1
ATOM 727 O O . LEU A 1 98 ? 1.176 4.324 11.434 1.00 95.31 98 LEU A O 1
ATOM 731 N N . VAL A 1 99 ? 0.258 3.357 13.235 1.00 95.31 99 VAL A N 1
ATOM 732 C CA . VAL A 1 99 ? -0.663 4.471 13.528 1.00 95.31 99 VAL A CA 1
ATOM 733 C C . VAL A 1 99 ? 0.095 5.744 13.883 1.00 95.31 99 VAL A C 1
ATOM 735 O O . VAL A 1 99 ? -0.284 6.819 13.432 1.00 95.31 99 VAL A O 1
ATOM 738 N N . GLN A 1 100 ? 1.202 5.637 14.614 1.00 94.06 100 GLN A N 1
ATOM 739 C CA . GLN A 1 100 ? 2.075 6.772 14.890 1.00 94.06 100 GLN A CA 1
ATOM 740 C C . GLN A 1 100 ? 2.655 7.376 13.603 1.00 94.06 100 GLN A C 1
ATOM 742 O O . GLN A 1 100 ? 2.620 8.595 13.451 1.00 94.06 100 GLN A O 1
ATOM 747 N N . HIS A 1 101 ? 3.146 6.558 12.666 1.00 91.25 101 HIS A N 1
ATOM 748 C CA . HIS A 1 101 ? 3.598 7.047 11.358 1.00 91.25 101 HIS A CA 1
ATOM 749 C C . HIS A 1 101 ? 2.469 7.748 10.594 1.00 91.25 101 HIS A C 1
ATOM 751 O O . HIS A 1 101 ? 2.645 8.883 10.157 1.00 91.25 101 HIS A O 1
ATOM 757 N N . MET A 1 102 ? 1.290 7.125 10.523 1.00 90.69 102 MET A N 1
ATOM 758 C CA . MET A 1 102 ? 0.127 7.704 9.845 1.00 90.69 102 MET A CA 1
ATOM 759 C C . MET A 1 102 ? -0.296 9.053 10.445 1.00 90.69 102 MET A C 1
ATOM 761 O O . MET A 1 102 ? -0.585 9.972 9.692 1.00 90.69 102 MET A O 1
ATOM 765 N N . LEU A 1 103 ? -0.288 9.201 11.777 1.00 90.25 103 LEU A N 1
ATOM 766 C CA . LEU A 1 103 ? -0.662 10.446 12.466 1.00 90.25 103 LEU A CA 1
ATOM 767 C C . LEU A 1 103 ? 0.352 11.579 12.262 1.00 90.25 103 LEU A C 1
ATOM 769 O O . LEU A 1 103 ? -0.031 12.745 12.119 1.00 90.25 103 LEU A O 1
ATOM 773 N N . ARG A 1 104 ? 1.648 11.256 12.280 1.00 87.81 104 ARG A N 1
ATOM 774 C CA . ARG A 1 104 ? 2.728 12.242 12.107 1.00 87.81 104 ARG A CA 1
ATOM 775 C C . ARG A 1 104 ? 2.785 12.786 10.695 1.00 87.81 104 ARG A C 1
ATOM 777 O O . ARG A 1 104 ? 3.090 13.961 10.512 1.00 87.81 104 ARG A O 1
ATOM 784 N N . ASP A 1 105 ? 2.415 11.953 9.736 1.00 75.00 105 ASP A N 1
ATOM 785 C CA . ASP A 1 105 ? 2.548 12.289 8.334 1.00 75.00 105 ASP A CA 1
ATOM 786 C C . ASP A 1 105 ? 1.212 12.652 7.649 1.00 75.00 105 ASP A C 1
ATOM 788 O O . ASP A 1 105 ? 1.202 12.975 6.464 1.00 75.00 105 ASP A O 1
ATOM 792 N N . SER A 1 106 ? 0.092 12.699 8.388 1.00 59.62 106 SER A N 1
ATOM 793 C CA . SER A 1 106 ? -1.222 13.169 7.889 1.00 59.62 106 SER A CA 1
ATOM 794 C C . SER A 1 106 ? -1.222 14.610 7.337 1.00 59.62 106 SER A C 1
ATOM 796 O O . SER A 1 106 ? -2.152 15.004 6.642 1.00 59.62 106 SER A O 1
ATOM 798 N N . GLY A 1 107 ? -0.181 15.404 7.622 1.00 47.22 107 GLY A N 1
ATOM 799 C CA . GLY A 1 107 ? -0.050 16.803 7.195 1.00 47.22 107 GLY A CA 1
ATOM 800 C C . GLY A 1 107 ? 0.533 17.027 5.790 1.00 47.22 107 GLY A C 1
ATOM 801 O O . GLY A 1 107 ? 0.682 18.180 5.385 1.00 47.22 107 GLY A O 1
ATOM 802 N N . GLY A 1 108 ? 0.880 15.969 5.046 1.00 47.69 108 GLY A N 1
ATOM 803 C CA . GLY A 1 108 ? 1.405 16.055 3.680 1.00 47.69 108 GLY A CA 1
ATOM 804 C C . GLY A 1 108 ? 0.911 14.902 2.806 1.00 47.69 108 GLY A C 1
ATOM 805 O O . GLY A 1 108 ? 0.633 13.819 3.306 1.00 47.69 108 GLY A O 1
ATOM 806 N N . PHE A 1 109 ? 0.807 15.127 1.491 1.00 52.06 109 PHE A N 1
ATOM 807 C CA . PHE A 1 109 ? 0.253 14.167 0.516 1.00 52.06 109 PHE A CA 1
ATOM 808 C C . PHE A 1 109 ? 0.917 12.775 0.524 1.00 52.06 109 PHE A C 1
ATOM 810 O O . PHE A 1 109 ? 0.335 11.829 0.002 1.00 52.06 109 PHE A O 1
ATOM 817 N N . TRP A 1 110 ? 2.105 12.634 1.122 1.00 60.56 110 TRP A N 1
ATOM 818 C CA . TRP A 1 110 ? 2.865 11.389 1.165 1.00 60.56 110 TRP A CA 1
ATOM 819 C C . TRP A 1 110 ? 3.543 11.233 2.523 1.00 60.56 110 TRP A C 1
ATOM 821 O O . TRP A 1 110 ? 4.662 11.703 2.736 1.00 60.56 110 TRP A O 1
ATOM 831 N N . GLY A 1 111 ? 2.859 10.580 3.456 1.00 70.19 111 GLY A N 1
ATOM 832 C CA . GLY A 1 111 ? 3.531 10.062 4.636 1.00 70.19 111 GLY A CA 1
ATOM 833 C C . GLY A 1 111 ? 4.423 8.874 4.332 1.00 70.19 111 GLY A C 1
ATOM 834 O O . GLY A 1 111 ? 4.357 8.300 3.246 1.00 70.19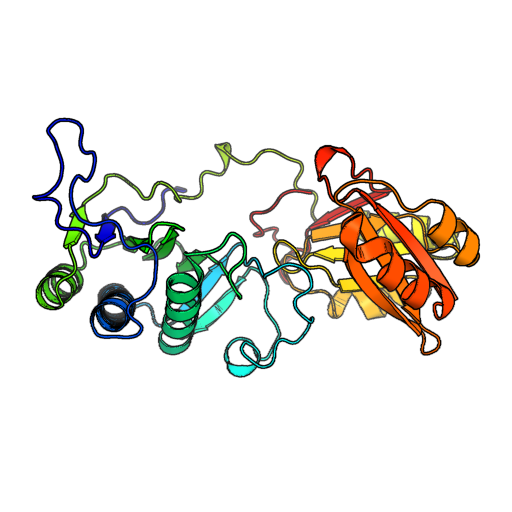 111 GLY A O 1
ATOM 835 N N . ARG A 1 112 ? 5.268 8.491 5.293 1.00 85.25 112 ARG A N 1
ATOM 836 C CA . ARG A 1 112 ? 6.208 7.376 5.113 1.00 85.25 112 ARG A CA 1
ATOM 837 C C . ARG A 1 112 ? 5.481 6.083 4.766 1.00 85.25 112 ARG A C 1
ATOM 839 O O . ARG A 1 112 ? 5.890 5.379 3.849 1.00 85.25 112 ARG A O 1
ATOM 846 N N . ILE A 1 113 ? 4.413 5.793 5.504 1.00 89.56 113 ILE A N 1
ATOM 847 C CA . ILE A 1 113 ? 3.524 4.665 5.257 1.00 89.56 113 ILE A CA 1
ATOM 848 C C . ILE A 1 113 ? 2.088 5.040 5.610 1.00 89.56 113 ILE A C 1
ATOM 850 O O . ILE A 1 113 ? 1.818 5.643 6.648 1.00 89.56 113 ILE A O 1
ATOM 854 N N . TRP A 1 114 ? 1.165 4.615 4.761 1.00 91.38 114 TRP A N 1
ATOM 855 C CA . TRP A 1 114 ? -0.258 4.570 5.046 1.00 91.38 114 TRP A CA 1
ATOM 856 C C . TRP A 1 114 ? -0.764 3.148 4.827 1.00 91.38 114 TRP A C 1
ATOM 858 O O . TRP A 1 114 ? -0.306 2.454 3.922 1.00 91.38 114 TRP A O 1
ATOM 868 N N . CYS A 1 115 ? -1.682 2.688 5.669 1.00 93.44 115 CYS A N 1
ATOM 869 C CA . CYS A 1 115 ? -2.354 1.408 5.476 1.00 93.44 115 CYS A CA 1
ATOM 870 C C . CYS A 1 115 ? -3.650 1.348 6.280 1.00 93.44 115 CYS A C 1
ATOM 872 O O . CYS A 1 115 ? -3.873 2.119 7.215 1.00 93.44 115 CYS A O 1
ATOM 874 N N . ARG A 1 116 ? -4.488 0.364 5.961 1.00 94.00 116 ARG A N 1
ATOM 875 C CA . ARG A 1 116 ? -5.573 -0.059 6.849 1.00 94.00 116 ARG A CA 1
ATOM 876 C C . ARG A 1 116 ? -5.086 -1.229 7.693 1.00 94.00 116 ARG A C 1
ATOM 878 O O . ARG A 1 116 ? -4.302 -2.055 7.227 1.00 94.00 116 ARG A O 1
ATOM 885 N N . LEU A 1 117 ? -5.578 -1.317 8.921 1.00 96.81 117 LEU A N 1
ATOM 886 C CA . LEU A 1 117 ? -5.267 -2.412 9.833 1.00 96.81 117 LEU A CA 1
ATOM 887 C C . LEU A 1 117 ? -6.551 -3.172 10.142 1.00 96.81 117 LEU A C 1
ATOM 889 O O . LEU A 1 117 ? -7.533 -2.563 10.562 1.00 96.81 117 LEU A O 1
ATOM 893 N N . GLU A 1 118 ? -6.569 -4.487 9.957 1.00 95.94 118 GLU A N 1
ATOM 894 C CA . GLU A 1 118 ? -7.781 -5.278 10.185 1.00 95.94 118 GLU A CA 1
ATOM 895 C C . GLU A 1 118 ? -7.510 -6.681 10.725 1.00 95.94 118 GLU A C 1
ATOM 897 O O . GLU A 1 118 ? -6.462 -7.271 10.492 1.00 95.94 118 GLU A O 1
ATOM 902 N N . HIS A 1 119 ? -8.495 -7.245 11.413 1.00 95.50 119 HIS A N 1
ATOM 903 C CA . HIS A 1 119 ? -8.553 -8.659 11.756 1.00 95.50 119 HIS A CA 1
ATOM 904 C C . HIS A 1 119 ? -9.935 -9.194 11.383 1.00 95.50 119 HIS A C 1
ATOM 906 O O . HIS A 1 119 ? -10.830 -9.269 12.228 1.00 95.50 119 HIS A O 1
ATOM 912 N N . GLY A 1 120 ? -10.123 -9.509 10.098 1.00 89.56 120 GLY A N 1
ATOM 913 C CA . GLY A 1 120 ? -11.416 -9.936 9.557 1.00 89.56 120 GLY A CA 1
ATOM 914 C C . GLY A 1 120 ? -12.555 -9.018 10.014 1.00 89.56 120 GLY A C 1
ATOM 915 O O . GLY A 1 120 ? -12.434 -7.796 9.971 1.00 89.56 120 GLY A O 1
ATOM 916 N N . ASP A 1 121 ? -13.624 -9.617 10.538 1.00 90.75 121 ASP A N 1
ATOM 917 C CA . ASP A 1 121 ? -14.784 -8.884 11.058 1.00 90.75 121 ASP A CA 1
ATOM 918 C C . ASP A 1 121 ? -14.652 -8.505 12.547 1.00 90.75 121 ASP A C 1
ATOM 920 O O . ASP A 1 121 ? -15.612 -8.010 13.138 1.00 90.75 121 ASP A O 1
ATOM 924 N N . LEU A 1 122 ? -13.494 -8.739 13.186 1.00 95.81 122 LEU A N 1
ATOM 925 C CA . LEU A 1 122 ? -13.312 -8.520 14.628 1.00 95.81 122 LEU A CA 1
ATOM 926 C C . LEU A 1 122 ? -12.911 -7.094 14.986 1.00 95.81 122 LEU A C 1
ATOM 928 O O . LEU A 1 122 ? -13.416 -6.571 15.985 1.00 95.81 122 LEU A O 1
ATOM 932 N N . LEU A 1 123 ? -11.994 -6.506 14.215 1.00 97.06 123 LEU A N 1
ATOM 933 C CA . LEU A 1 123 ? -11.431 -5.180 14.458 1.00 97.06 123 LEU A CA 1
ATOM 934 C C . LEU A 1 123 ? -10.899 -4.568 13.160 1.00 97.06 123 LEU A C 1
ATOM 936 O O . LEU A 1 123 ? -10.182 -5.234 12.420 1.00 97.06 123 LEU A O 1
ATOM 940 N N . THR A 1 124 ? -11.184 -3.291 12.925 1.00 97.00 124 THR A N 1
ATOM 941 C CA . THR A 1 124 ? -10.574 -2.485 11.858 1.00 97.00 124 THR A CA 1
ATOM 942 C C . THR A 1 124 ? -10.120 -1.144 12.413 1.00 97.00 124 THR A C 1
ATOM 944 O O . THR A 1 124 ? -10.862 -0.539 13.185 1.00 97.00 124 THR A O 1
ATOM 947 N N . VAL A 1 125 ? -8.958 -0.653 11.988 1.00 97.25 125 VAL A N 1
ATOM 948 C CA . VAL A 1 125 ? -8.417 0.670 12.317 1.00 97.25 125 VAL A CA 1
ATOM 949 C C . VAL A 1 125 ? -7.961 1.351 11.031 1.00 97.25 125 VAL A C 1
ATOM 951 O O . VAL A 1 125 ? -7.254 0.757 10.216 1.00 97.25 125 VAL A O 1
ATOM 954 N N . HIS A 1 126 ? -8.354 2.606 10.861 1.00 94.06 126 HIS A N 1
ATOM 955 C CA . HIS A 1 126 ? -7.970 3.433 9.728 1.00 94.06 126 HIS A CA 1
ATOM 956 C C . HIS A 1 126 ? -7.751 4.885 10.169 1.00 94.06 126 HIS A C 1
ATOM 958 O O . HIS A 1 126 ? -8.544 5.408 10.950 1.00 94.06 126 HIS A O 1
ATOM 964 N N . ILE A 1 127 ? -6.706 5.537 9.655 1.00 92.44 127 ILE A N 1
ATOM 965 C CA . ILE A 1 127 ? -6.376 6.937 9.950 1.00 92.44 127 ILE A CA 1
ATOM 966 C C . ILE A 1 127 ? -6.602 7.777 8.692 1.00 92.44 127 ILE A C 1
ATOM 968 O O . ILE A 1 127 ? -5.988 7.534 7.654 1.00 92.44 127 ILE A O 1
ATOM 972 N N . GLY A 1 128 ? -7.513 8.747 8.785 1.00 87.88 128 GLY A N 1
ATOM 973 C CA . GLY A 1 128 ? -7.730 9.753 7.748 1.00 87.88 128 GLY A CA 1
ATOM 974 C C . GLY A 1 128 ? -6.620 10.806 7.724 1.00 87.88 128 GLY A C 1
ATOM 975 O O . GLY A 1 128 ? -5.932 11.027 8.720 1.00 87.88 128 GLY A O 1
ATOM 976 N N . TRP A 1 129 ? -6.480 11.488 6.587 1.00 81.06 129 TRP A N 1
ATOM 977 C CA . TRP A 1 129 ? -5.536 12.601 6.394 1.00 81.06 129 TRP A CA 1
ATOM 978 C C . TRP A 1 129 ? -5.788 13.773 7.360 1.00 81.06 129 TRP A C 1
ATOM 980 O O . TRP A 1 129 ? -4.885 14.506 7.734 1.00 81.06 129 TRP A O 1
ATOM 990 N N . ASP A 1 130 ? -7.022 13.912 7.821 1.00 83.19 130 ASP A N 1
ATOM 991 C CA . ASP A 1 130 ? -7.508 14.894 8.786 1.00 83.19 130 ASP A CA 1
ATOM 992 C C . ASP A 1 130 ? -7.376 14.414 10.248 1.00 83.19 130 ASP A C 1
ATOM 994 O O . ASP A 1 130 ? -8.035 14.934 11.148 1.00 83.19 130 ASP A O 1
ATOM 998 N N . GLN A 1 131 ? -6.537 13.399 10.491 1.00 87.62 131 GLN A N 1
ATOM 999 C CA . GLN A 1 131 ? -6.282 12.765 11.790 1.00 87.62 131 GLN A CA 1
ATOM 1000 C C . GLN A 1 131 ? -7.501 12.138 12.472 1.00 87.62 131 GLN A C 1
ATOM 1002 O O . GLN A 1 131 ? -7.427 11.767 13.644 1.00 87.62 131 GLN A O 1
ATOM 1007 N N . TYR A 1 132 ? -8.618 11.958 11.767 1.00 91.94 132 TYR A N 1
ATOM 1008 C CA . TYR A 1 132 ? -9.705 11.146 12.293 1.00 91.94 132 TYR A CA 1
ATOM 1009 C C . TYR A 1 132 ? -9.315 9.670 12.255 1.00 91.94 132 TYR A C 1
ATOM 1011 O O . TYR A 1 132 ? -9.009 9.113 11.199 1.00 91.94 132 TYR A O 1
ATOM 1019 N N . MET A 1 133 ? -9.382 9.012 13.411 1.00 96.06 133 MET A N 1
ATOM 1020 C CA . MET A 1 133 ? -9.250 7.565 13.491 1.00 96.06 133 MET A CA 1
ATOM 1021 C C . MET A 1 133 ? -10.629 6.921 13.401 1.00 96.06 133 MET A C 1
ATOM 1023 O O . MET A 1 133 ? -11.510 7.175 14.217 1.00 96.06 133 MET A O 1
ATOM 1027 N N . TYR A 1 134 ? -10.800 6.032 12.437 1.00 96.62 134 TYR A N 1
ATOM 1028 C CA . TYR A 1 134 ? -11.983 5.203 12.288 1.00 96.62 134 TYR A CA 1
ATOM 1029 C C . TYR A 1 134 ? -11.661 3.820 12.828 1.00 96.62 134 TYR A C 1
ATOM 1031 O O . TYR A 1 134 ? -10.824 3.109 12.271 1.00 96.62 134 TYR A O 1
ATOM 1039 N N . ILE A 1 135 ? -12.316 3.450 13.925 1.00 97.50 135 ILE A N 1
ATOM 1040 C CA . ILE A 1 135 ? -12.144 2.149 14.564 1.00 97.50 135 ILE A CA 1
ATOM 1041 C C . ILE A 1 135 ? -13.485 1.434 14.620 1.00 97.50 135 ILE A C 1
ATOM 1043 O O . ILE A 1 135 ? -14.484 2.022 15.028 1.00 97.50 135 ILE A O 1
ATOM 1047 N N . ALA A 1 136 ? -13.525 0.181 14.179 1.00 96.75 136 ALA A N 1
ATOM 1048 C CA . ALA A 1 136 ? -14.726 -0.637 14.266 1.00 96.75 136 ALA A CA 1
ATOM 1049 C C . ALA A 1 136 ? -14.414 -1.989 14.887 1.00 96.75 136 ALA A C 1
ATOM 1051 O O . ALA A 1 136 ? -13.370 -2.566 14.603 1.00 96.75 136 ALA A O 1
ATOM 1052 N N . SER A 1 137 ? -15.317 -2.496 15.718 1.00 96.94 137 SER A N 1
ATOM 1053 C CA . SER A 1 137 ? -15.160 -3.755 16.443 1.00 96.94 137 SER A CA 1
ATOM 1054 C C . SER A 1 137 ? -16.424 -4.612 16.396 1.00 96.94 137 SER A C 1
ATOM 1056 O O . SER A 1 137 ? -17.544 -4.122 16.228 1.00 96.94 137 SER A O 1
ATOM 1058 N N . HIS A 1 138 ? -16.257 -5.929 16.540 1.00 96.31 138 HIS A N 1
ATOM 1059 C CA . HIS A 1 138 ? -17.390 -6.865 16.551 1.00 96.31 138 HIS A CA 1
ATOM 1060 C C . HIS A 1 138 ? -18.242 -6.780 17.821 1.00 96.31 138 HIS A C 1
ATOM 1062 O O . HIS A 1 138 ? -19.331 -7.348 17.883 1.00 96.31 138 HIS A O 1
ATOM 1068 N N . ARG A 1 139 ? -17.747 -6.070 18.839 1.00 95.94 139 ARG A N 1
ATOM 1069 C CA . ARG A 1 139 ? -18.432 -5.801 20.108 1.00 95.94 139 ARG A CA 1
ATOM 1070 C C . ARG A 1 139 ? -18.376 -4.304 20.412 1.00 95.94 139 ARG A C 1
ATOM 1072 O O . ARG A 1 139 ? -17.519 -3.623 19.855 1.00 95.94 139 ARG A O 1
ATOM 1079 N N . PRO A 1 140 ? -19.204 -3.794 21.337 1.00 96.19 140 PRO A N 1
ATOM 1080 C CA . PRO A 1 140 ? -19.232 -2.368 21.666 1.00 96.19 140 PRO A CA 1
ATOM 1081 C C . PRO A 1 140 ? -17.938 -1.798 22.271 1.00 96.19 140 PRO A C 1
ATOM 1083 O O . PRO A 1 140 ? -17.752 -0.589 22.238 1.00 96.19 140 PRO A O 1
ATOM 1086 N N . CYS A 1 141 ? -17.068 -2.637 22.853 1.00 98.06 141 CYS A N 1
ATOM 1087 C CA . CYS A 1 141 ? -15.806 -2.211 23.483 1.00 98.06 141 CYS A CA 1
ATOM 1088 C C . CYS A 1 141 ? -15.991 -1.037 24.470 1.00 98.06 141 CYS A C 1
ATOM 1090 O O . CYS A 1 141 ? -15.272 -0.040 24.425 1.00 98.06 141 CYS A O 1
ATOM 1092 N N . GLU A 1 142 ? -16.996 -1.135 25.353 1.00 98.00 142 GLU A N 1
ATOM 1093 C CA . GLU A 1 142 ? -17.408 -0.038 26.246 1.00 98.00 142 GLU A CA 1
ATOM 1094 C C . GLU A 1 142 ? -16.258 0.486 27.113 1.00 98.00 142 GLU A C 1
ATOM 1096 O O . GLU A 1 142 ? -16.149 1.695 27.335 1.00 98.00 142 GLU A O 1
ATOM 1101 N N . GLN A 1 143 ? -15.374 -0.411 27.564 1.00 97.88 143 GLN A N 1
ATOM 1102 C CA . GLN A 1 143 ? -14.205 -0.041 28.352 1.00 97.88 143 GLN A CA 1
ATOM 1103 C C . GLN A 1 143 ? -13.202 0.745 27.504 1.00 97.88 143 GLN A C 1
ATOM 1105 O O . GLN A 1 143 ? -12.783 1.823 27.923 1.00 97.88 143 GLN A O 1
ATOM 1110 N N . ALA A 1 144 ? -12.873 0.272 26.298 1.00 98.44 144 ALA A N 1
ATOM 1111 C CA . ALA A 1 144 ? -12.001 1.000 25.380 1.00 98.44 144 ALA A CA 1
ATOM 1112 C C . ALA A 1 144 ? -12.559 2.384 25.007 1.00 98.44 144 ALA A C 1
ATOM 1114 O O . ALA A 1 144 ? -11.815 3.366 24.980 1.00 98.44 144 ALA A O 1
ATOM 1115 N N . VAL A 1 145 ? -13.871 2.498 24.784 1.00 98.56 145 VAL A N 1
ATOM 1116 C CA . VAL A 1 145 ? -14.547 3.779 24.519 1.00 98.56 145 VAL A CA 1
ATOM 1117 C C . VAL A 1 145 ? -14.424 4.722 25.722 1.00 98.56 145 VAL A C 1
ATOM 1119 O O . VAL A 1 145 ? -14.091 5.898 25.559 1.00 98.56 145 VAL A O 1
ATOM 1122 N N . ALA A 1 146 ? -14.669 4.225 26.937 1.00 98.31 146 ALA A N 1
ATOM 1123 C CA . ALA A 1 146 ? -14.545 5.017 28.159 1.00 98.31 146 ALA A CA 1
ATOM 1124 C C . ALA A 1 146 ? -13.093 5.446 28.435 1.00 98.31 146 ALA A C 1
ATOM 1126 O O . ALA A 1 146 ? -12.855 6.586 28.837 1.00 98.31 146 ALA A O 1
ATOM 1127 N N . ASP A 1 147 ? -12.124 4.560 28.197 1.00 98.38 147 ASP A N 1
ATOM 1128 C CA . ASP A 1 147 ? -10.694 4.850 28.319 1.00 98.38 147 ASP A CA 1
ATOM 1129 C C . ASP A 1 147 ? -10.261 5.925 27.316 1.00 98.38 147 ASP A C 1
ATOM 1131 O O . ASP A 1 147 ? -9.608 6.892 27.702 1.00 98.38 147 ASP A O 1
ATOM 1135 N N . THR A 1 148 ? -10.705 5.812 26.063 1.00 98.50 148 THR A N 1
ATOM 1136 C CA . THR A 1 148 ? -10.431 6.787 24.995 1.00 98.50 148 THR A CA 1
ATOM 1137 C C . THR A 1 148 ? -10.946 8.182 25.368 1.00 98.50 148 THR A C 1
ATOM 1139 O O . THR A 1 148 ? -10.212 9.160 25.240 1.00 98.50 148 THR A O 1
ATOM 1142 N N . ARG A 1 149 ? -12.162 8.277 25.932 1.00 98.00 149 ARG A N 1
ATOM 1143 C CA . ARG A 1 149 ? -12.716 9.543 26.458 1.00 98.00 149 ARG A CA 1
ATOM 1144 C C . ARG A 1 149 ? -11.888 10.128 27.589 1.00 98.00 149 ARG A C 1
ATOM 1146 O O . ARG A 1 149 ? -11.643 11.328 27.626 1.00 98.00 149 ARG A O 1
ATOM 1153 N N . ARG A 1 150 ? -11.445 9.285 28.523 1.00 98.06 150 ARG A N 1
ATOM 1154 C CA . ARG A 1 150 ? -10.642 9.721 29.674 1.00 98.06 150 ARG A CA 1
ATOM 1155 C C . ARG A 1 150 ? -9.281 10.277 29.258 1.00 98.06 150 ARG A C 1
ATOM 1157 O O . ARG A 1 150 ? -8.730 11.108 29.971 1.00 98.06 150 ARG A O 1
ATOM 1164 N N . LEU A 1 151 ? -8.756 9.817 28.125 1.00 97.75 151 LEU A N 1
ATOM 1165 C CA . LEU A 1 151 ? -7.506 10.295 27.537 1.00 97.75 151 LEU A CA 1
ATOM 1166 C C . LEU A 1 151 ? -7.673 11.587 26.716 1.00 97.75 151 LEU A C 1
ATOM 1168 O O . LEU A 1 151 ? -6.689 12.074 26.172 1.00 97.75 151 LEU A O 1
ATOM 1172 N N . GLY A 1 152 ? -8.882 12.157 26.652 1.00 96.12 152 GLY A N 1
ATOM 1173 C CA . GLY A 1 152 ? -9.141 13.437 25.987 1.00 96.12 152 GLY A CA 1
ATOM 1174 C C . GLY A 1 152 ? -9.490 13.330 24.502 1.00 96.12 152 GLY A C 1
ATOM 1175 O O . GLY A 1 152 ? -9.512 14.349 23.823 1.00 96.12 152 GLY A O 1
ATOM 1176 N N . LEU A 1 153 ? -9.769 12.126 23.991 1.00 97.38 153 LEU A N 1
ATOM 1177 C CA . LEU A 1 153 ? -10.307 11.936 22.643 1.00 97.38 153 LEU A CA 1
ATOM 1178 C C . LEU A 1 153 ? -11.831 11.779 22.675 1.00 97.38 153 LEU A C 1
ATOM 1180 O O . LEU A 1 153 ? -12.420 11.334 23.660 1.00 97.38 153 LEU A O 1
ATOM 1184 N N . HIS A 1 154 ? -12.476 12.071 21.553 1.00 96.88 154 HIS A N 1
ATOM 1185 C CA . HIS A 1 154 ? -13.923 12.018 21.389 1.00 96.88 154 HIS A CA 1
ATOM 1186 C C . HIS A 1 154 ? -14.309 10.853 20.459 1.00 96.88 154 HIS A C 1
ATOM 1188 O O . HIS A 1 154 ? -14.308 11.017 19.241 1.00 96.88 154 HIS A O 1
ATOM 1194 N N . PRO A 1 155 ? -14.618 9.654 20.996 1.00 97.25 155 PRO A N 1
ATOM 1195 C CA . PRO A 1 155 ? -15.176 8.550 20.226 1.00 97.25 155 PRO A CA 1
ATOM 1196 C C . PRO A 1 155 ? -16.674 8.778 19.994 1.00 97.25 155 PRO A C 1
ATOM 1198 O O . PRO A 1 155 ? -17.503 8.643 20.907 1.00 97.25 155 PRO A O 1
ATOM 1201 N N . GLU A 1 156 ? -17.009 9.110 18.755 1.00 95.69 156 GLU A N 1
ATOM 1202 C CA . GLU A 1 156 ? -18.368 9.311 18.269 1.00 95.69 156 GLU A CA 1
ATOM 1203 C C . GLU A 1 156 ? -18.859 8.047 17.558 1.00 95.69 156 GLU A C 1
ATOM 1205 O O . GLU A 1 156 ? -18.199 7.596 16.619 1.00 95.69 156 GLU A O 1
ATOM 1210 N N . PRO A 1 157 ? -19.994 7.456 17.963 1.00 95.88 157 PRO A N 1
ATOM 1211 C CA . PRO A 1 157 ? -20.552 6.320 17.245 1.00 95.88 157 PRO A CA 1
ATOM 1212 C C . PRO A 1 157 ? -20.992 6.754 15.844 1.00 95.88 157 PRO A C 1
ATOM 1214 O O . PRO A 1 157 ? -21.662 7.774 15.680 1.00 95.88 157 PRO A O 1
ATOM 1217 N N . ILE A 1 158 ? -20.643 5.955 14.843 1.00 94.50 158 ILE A N 1
ATOM 1218 C CA . ILE A 1 158 ? -21.048 6.152 13.449 1.00 94.50 158 ILE A CA 1
ATOM 1219 C C . ILE A 1 158 ? -21.690 4.865 12.916 1.00 94.50 158 ILE A C 1
ATOM 1221 O O . ILE A 1 158 ? -21.356 3.781 13.395 1.00 94.50 158 ILE A O 1
ATOM 1225 N N . PRO A 1 159 ? -22.598 4.937 11.923 1.00 91.19 159 PRO A N 1
ATOM 1226 C CA . PRO A 1 159 ? -23.242 3.737 11.384 1.00 91.19 159 PRO A CA 1
ATOM 1227 C C . PRO A 1 159 ? -22.254 2.745 10.755 1.00 91.19 159 PRO A C 1
ATOM 1229 O O . PRO A 1 159 ? -22.460 1.538 10.820 1.00 91.19 159 PRO A O 1
ATOM 1232 N N . HIS A 1 160 ? -21.205 3.259 10.113 1.00 88.00 160 HIS A N 1
ATOM 1233 C CA . HIS A 1 160 ? -20.097 2.499 9.541 1.00 88.00 160 HIS A CA 1
ATOM 1234 C C . HIS A 1 160 ? -18.919 3.442 9.278 1.00 88.00 160 HIS A C 1
ATOM 1236 O O . HIS A 1 160 ? -19.105 4.651 9.140 1.00 88.00 160 HIS A O 1
ATOM 1242 N N . SER A 1 161 ? -17.708 2.886 9.194 1.00 87.00 161 SER A N 1
ATOM 1243 C CA . SER A 1 161 ? -16.544 3.635 8.716 1.00 87.00 161 SER A CA 1
ATOM 1244 C C . SER A 1 161 ? -16.771 4.082 7.262 1.00 87.00 161 SER A C 1
ATOM 1246 O O . SER A 1 161 ? -17.183 3.243 6.458 1.00 87.00 161 SER A O 1
ATOM 1248 N N . PRO A 1 162 ? -16.461 5.339 6.887 1.00 86.12 162 PRO A N 1
ATOM 1249 C CA . PRO A 1 162 ? -16.449 5.762 5.483 1.00 86.12 162 PRO A CA 1
ATOM 1250 C C . PRO A 1 162 ? -15.365 5.035 4.675 1.00 86.12 162 PRO A C 1
ATOM 1252 O O . PRO A 1 162 ? -15.405 5.010 3.456 1.00 86.12 162 PRO A O 1
ATOM 1255 N N . TYR A 1 163 ? -14.422 4.394 5.368 1.00 81.50 163 TYR A N 1
ATOM 1256 C CA . TYR A 1 163 ? -13.409 3.519 4.797 1.00 81.50 163 TYR A CA 1
ATOM 1257 C C . TYR A 1 163 ? -13.798 2.049 4.948 1.00 81.50 163 TYR A C 1
ATOM 1259 O O . TYR A 1 163 ? -12.939 1.174 4.958 1.00 81.50 163 TYR A O 1
ATOM 1267 N N . ARG A 1 164 ? -15.075 1.717 5.121 1.00 81.38 164 ARG A N 1
ATOM 1268 C CA . ARG A 1 164 ? -15.492 0.323 4.988 1.00 81.38 164 ARG A CA 1
ATOM 1269 C C . ARG A 1 164 ? -15.174 -0.133 3.560 1.00 81.38 164 ARG A C 1
ATOM 1271 O O . ARG A 1 164 ? -15.478 0.575 2.613 1.00 81.38 164 ARG A O 1
ATOM 1278 N N . HIS A 1 165 ? -14.553 -1.301 3.421 1.00 74.94 165 HIS A N 1
ATOM 1279 C CA . HIS A 1 165 ? -14.392 -1.922 2.108 1.00 74.94 165 HIS A CA 1
ATOM 1280 C C . HIS A 1 165 ? -15.758 -2.424 1.624 1.00 74.94 165 HIS A C 1
ATOM 1282 O O . HIS A 1 165 ? -16.416 -3.191 2.337 1.00 74.94 165 HIS A O 1
ATOM 1288 N N . ASP A 1 166 ? -16.176 -1.970 0.446 1.00 71.62 166 ASP A N 1
ATOM 1289 C CA . ASP A 1 166 ? -17.310 -2.523 -0.285 1.00 71.62 166 ASP A CA 1
ATOM 1290 C C . ASP A 1 166 ? -16.797 -3.134 -1.598 1.00 71.62 166 ASP A C 1
ATOM 1292 O O . ASP A 1 166 ? -16.255 -2.414 -2.436 1.00 71.62 166 ASP A O 1
ATOM 1296 N N . PRO A 1 167 ? -16.942 -4.455 -1.806 1.00 68.62 167 PRO A N 1
ATOM 1297 C CA . PRO A 1 167 ? -16.596 -5.087 -3.074 1.00 68.62 167 PRO A CA 1
ATOM 1298 C C . PRO A 1 167 ? -17.344 -4.504 -4.283 1.00 68.62 167 PRO A C 1
ATOM 1300 O O . PRO A 1 167 ? -16.897 -4.695 -5.408 1.00 68.62 167 PRO A O 1
ATOM 1303 N N . ALA A 1 168 ? -18.489 -3.843 -4.077 1.00 64.69 168 ALA A N 1
ATOM 1304 C CA . ALA A 1 168 ? -19.230 -3.183 -5.148 1.00 64.69 168 ALA A CA 1
ATOM 1305 C C . ALA A 1 168 ? -18.570 -1.879 -5.631 1.00 64.69 168 ALA A C 1
ATOM 1307 O O . ALA A 1 168 ? -18.848 -1.466 -6.754 1.00 64.69 168 ALA A O 1
ATOM 1308 N N . ASP A 1 169 ? -17.695 -1.275 -4.819 1.00 60.94 169 ASP A N 1
ATOM 1309 C CA . ASP A 1 169 ? -16.951 -0.050 -5.149 1.00 60.94 169 ASP A CA 1
ATOM 1310 C C . ASP A 1 169 ? -15.633 -0.353 -5.895 1.00 60.94 169 ASP A C 1
ATOM 1312 O O . ASP A 1 169 ? -14.819 0.537 -6.143 1.00 60.94 169 ASP A O 1
ATOM 1316 N N . GLU A 1 170 ? -15.375 -1.623 -6.223 1.00 64.44 170 GLU A N 1
ATOM 1317 C CA . GLU A 1 170 ? -14.162 -2.043 -6.920 1.00 64.44 170 GLU A CA 1
ATOM 1318 C C . GLU A 1 170 ? -14.272 -1.789 -8.426 1.00 64.44 170 GLU A C 1
ATOM 1320 O O . GLU A 1 170 ? -14.756 -2.627 -9.187 1.00 64.44 170 GLU A O 1
ATOM 1325 N N . ASP A 1 171 ? -13.752 -0.645 -8.861 1.00 58.31 171 ASP A N 1
ATOM 1326 C CA . ASP A 1 171 ? -13.512 -0.371 -10.273 1.00 58.31 171 ASP A CA 1
ATOM 1327 C C . ASP A 1 171 ? -12.190 -1.023 -10.735 1.00 58.31 171 ASP A C 1
ATOM 1329 O O . ASP A 1 171 ? -11.118 -0.837 -10.147 1.00 58.31 171 ASP A O 1
ATOM 1333 N N . GLY A 1 172 ? -12.256 -1.810 -11.814 1.00 68.44 172 GLY A N 1
ATOM 1334 C CA . GLY A 1 172 ? -11.084 -2.368 -12.499 1.00 68.44 172 GLY A CA 1
ATOM 1335 C C . GLY A 1 172 ? -11.036 -3.896 -12.579 1.00 68.44 172 GLY A C 1
ATOM 1336 O O . GLY A 1 172 ? -11.839 -4.621 -11.991 1.00 68.44 172 GLY A O 1
ATOM 1337 N N . THR A 1 173 ? -10.085 -4.411 -13.361 1.00 77.19 173 THR A N 1
ATOM 1338 C CA . THR A 1 173 ? -9.949 -5.857 -13.567 1.00 77.19 173 THR A CA 1
ATOM 1339 C C . THR A 1 173 ? -9.145 -6.468 -12.422 1.00 77.19 173 THR A C 1
ATOM 1341 O O . THR A 1 173 ? -8.168 -5.899 -11.946 1.00 77.19 173 THR A O 1
ATOM 1344 N N . ARG A 1 174 ? -9.534 -7.665 -11.980 1.00 84.06 174 ARG A N 1
ATOM 1345 C CA . ARG A 1 174 ? -8.793 -8.462 -10.995 1.00 84.06 174 ARG A CA 1
ATOM 1346 C C . ARG A 1 174 ? -8.435 -9.820 -11.571 1.00 84.06 174 ARG A C 1
ATOM 1348 O O . ARG A 1 174 ? -9.088 -10.827 -11.301 1.00 84.06 174 ARG A O 1
ATOM 1355 N N . ARG A 1 175 ? -7.400 -9.840 -12.408 1.00 91.88 175 ARG A N 1
ATOM 1356 C CA . ARG A 1 175 ? -6.858 -11.081 -12.963 1.00 91.88 175 ARG A CA 1
ATOM 1357 C C . ARG A 1 175 ? -5.872 -11.698 -11.961 1.00 91.88 175 ARG A C 1
ATOM 1359 O O . ARG A 1 175 ? -4.901 -11.030 -11.614 1.00 91.88 175 ARG A O 1
ATOM 1366 N N . PRO A 1 176 ? -6.067 -12.942 -11.493 1.00 94.81 176 PRO A N 1
ATOM 1367 C CA . PRO A 1 176 ? -5.067 -13.616 -10.671 1.00 94.81 176 PRO A CA 1
ATOM 1368 C C . PRO A 1 176 ? -3.821 -13.962 -11.498 1.00 94.81 176 PRO A C 1
ATOM 1370 O O . PRO A 1 176 ? -3.920 -14.289 -12.681 1.00 94.81 176 PRO A O 1
ATOM 1373 N N . ALA A 1 177 ? -2.648 -13.934 -10.866 1.00 95.31 177 ALA A N 1
ATOM 1374 C CA . ALA A 1 177 ? -1.393 -14.431 -11.431 1.00 95.31 177 ALA A CA 1
ATOM 1375 C C . ALA A 1 177 ? -1.344 -15.970 -11.358 1.00 95.31 177 ALA A C 1
ATOM 1377 O O . ALA A 1 177 ? -0.498 -16.564 -10.681 1.00 95.31 177 ALA A O 1
ATOM 1378 N N . ASP A 1 178 ? -2.317 -16.604 -12.008 1.00 94.25 178 ASP A N 1
ATOM 1379 C CA . ASP A 1 178 ? -2.460 -18.051 -12.122 1.00 94.25 178 ASP A CA 1
ATOM 1380 C C . ASP A 1 178 ? -1.506 -18.644 -13.173 1.00 94.25 178 ASP A C 1
ATOM 1382 O O . ASP A 1 178 ? -0.726 -17.939 -13.817 1.00 94.25 178 ASP A O 1
ATOM 1386 N N . ASP A 1 179 ? -1.547 -19.963 -13.359 1.00 94.88 179 ASP A N 1
ATOM 1387 C CA . ASP A 1 179 ? -0.656 -20.644 -14.303 1.00 94.88 179 ASP A CA 1
ATOM 1388 C C . ASP A 1 179 ? -0.843 -20.176 -15.758 1.00 94.88 179 ASP A C 1
ATOM 1390 O O . ASP A 1 179 ? 0.109 -20.233 -16.536 1.00 94.88 179 ASP A O 1
ATOM 1394 N N . THR A 1 180 ? -2.019 -19.645 -16.116 1.00 96.19 180 THR A N 1
ATOM 1395 C CA . THR A 1 180 ? -2.257 -19.054 -17.443 1.00 96.19 180 THR A CA 1
ATOM 1396 C C . THR A 1 180 ? -1.494 -17.743 -17.588 1.00 96.19 180 THR A C 1
ATOM 1398 O O . THR A 1 180 ? -0.794 -17.551 -18.576 1.00 96.19 180 THR A O 1
ATOM 1401 N N . PHE A 1 181 ? -1.568 -16.852 -16.591 1.00 96.56 181 PHE A N 1
ATOM 1402 C CA . PHE A 1 181 ? -0.756 -15.630 -16.577 1.00 96.56 181 PHE A CA 1
ATOM 1403 C C . PHE A 1 181 ? 0.744 -15.938 -16.685 1.00 96.56 181 PHE A C 1
ATOM 1405 O O . PHE A 1 181 ? 1.452 -15.289 -17.455 1.00 96.56 181 PHE A O 1
ATOM 1412 N N . TRP A 1 182 ? 1.233 -16.943 -15.953 1.00 97.38 182 TRP A N 1
ATOM 1413 C CA . TRP A 1 182 ? 2.650 -17.315 -16.002 1.00 97.38 182 TRP A CA 1
ATOM 1414 C C . TRP A 1 182 ? 3.073 -17.889 -17.356 1.00 97.38 182 TRP A C 1
ATOM 1416 O O . TRP A 1 182 ? 4.186 -17.607 -17.801 1.00 97.38 182 TRP A O 1
ATOM 1426 N N . ALA A 1 183 ? 2.204 -18.655 -18.020 1.00 97.75 183 ALA A N 1
ATOM 1427 C CA . ALA A 1 183 ? 2.444 -19.127 -19.381 1.00 97.75 183 ALA A CA 1
ATOM 1428 C C . ALA A 1 183 ? 2.492 -17.959 -20.382 1.00 97.75 183 ALA A C 1
ATOM 1430 O O . ALA A 1 183 ? 3.455 -17.850 -21.140 1.00 97.75 183 ALA A O 1
ATOM 1431 N N . ASP A 1 184 ? 1.528 -17.034 -20.314 1.00 98.25 184 ASP A N 1
ATOM 1432 C CA . ASP A 1 184 ? 1.487 -15.843 -21.175 1.00 98.25 184 ASP A CA 1
ATOM 1433 C C . ASP A 1 184 ? 2.745 -14.972 -21.005 1.00 98.25 184 ASP A C 1
ATOM 1435 O O . ASP A 1 184 ? 3.321 -14.484 -21.982 1.00 98.25 184 ASP A O 1
ATOM 1439 N N . LEU A 1 185 ? 3.202 -14.790 -19.760 1.00 98.06 185 LEU A N 1
ATOM 1440 C CA . LEU A 1 185 ? 4.426 -14.055 -19.445 1.00 98.06 185 LEU A CA 1
ATOM 1441 C C . LEU A 1 185 ? 5.676 -14.766 -19.983 1.00 98.06 185 LEU A C 1
ATOM 1443 O O . LEU A 1 185 ? 6.570 -14.110 -20.522 1.00 98.06 185 LEU A O 1
ATOM 1447 N N . ALA A 1 186 ? 5.748 -16.095 -19.880 1.00 98.06 186 ALA A N 1
ATOM 1448 C CA . ALA A 1 186 ? 6.849 -16.864 -20.454 1.00 98.06 186 ALA A CA 1
ATOM 1449 C C . ALA A 1 186 ? 6.902 -16.715 -21.981 1.00 98.06 186 ALA A C 1
ATOM 1451 O O . ALA A 1 186 ? 7.972 -16.449 -22.531 1.00 98.06 186 ALA A O 1
ATOM 1452 N N . ASP A 1 187 ? 5.756 -16.793 -22.656 1.00 98.25 187 ASP A N 1
ATOM 1453 C CA . ASP A 1 187 ? 5.654 -16.613 -24.105 1.00 98.25 187 ASP A CA 1
ATOM 1454 C C . ASP A 1 187 ? 6.020 -15.188 -24.544 1.00 98.25 187 ASP A C 1
ATOM 1456 O O . ASP A 1 187 ? 6.662 -14.995 -25.582 1.00 98.25 187 ASP A O 1
ATOM 1460 N N . LEU A 1 188 ? 5.642 -14.168 -23.766 1.00 98.12 188 LEU A N 1
ATOM 1461 C CA . LEU A 1 188 ? 6.100 -12.791 -23.977 1.00 98.12 188 LEU A CA 1
ATOM 1462 C C . LEU A 1 188 ? 7.625 -12.692 -23.851 1.00 98.12 188 LEU A C 1
ATOM 1464 O O . LEU A 1 188 ? 8.274 -12.171 -24.757 1.00 98.12 188 LEU A O 1
ATOM 1468 N N . ALA A 1 189 ? 8.204 -13.241 -22.783 1.00 97.44 189 ALA A N 1
ATOM 1469 C CA . ALA A 1 189 ? 9.647 -13.212 -22.570 1.00 97.44 189 ALA A CA 1
ATOM 1470 C C . ALA A 1 189 ? 10.420 -13.958 -23.673 1.00 97.44 189 ALA A C 1
ATOM 1472 O O . ALA A 1 189 ? 11.475 -13.496 -24.085 1.00 97.44 189 ALA A O 1
ATOM 1473 N N . VAL A 1 190 ? 9.893 -15.066 -24.212 1.00 97.88 190 VAL A N 1
ATOM 1474 C CA . VAL A 1 190 ? 10.498 -15.754 -25.370 1.00 97.88 190 VAL A CA 1
ATOM 1475 C C . VAL A 1 190 ? 10.443 -14.885 -26.627 1.00 97.88 190 VAL A C 1
ATOM 1477 O O . VAL A 1 190 ? 11.440 -14.766 -27.336 1.00 97.88 190 VAL A O 1
ATOM 1480 N N . ARG A 1 191 ? 9.289 -14.272 -26.924 1.00 97.62 191 ARG A N 1
ATOM 1481 C CA . ARG A 1 191 ? 9.108 -13.454 -28.137 1.00 97.62 191 ARG A CA 1
ATOM 1482 C C . ARG A 1 191 ? 9.962 -12.192 -28.143 1.00 97.62 191 ARG A C 1
ATOM 1484 O O . ARG A 1 191 ? 10.380 -11.759 -29.214 1.00 97.62 191 ARG A O 1
ATOM 1491 N N . HIS A 1 192 ? 10.191 -11.609 -26.972 1.00 95.50 192 HIS A N 1
ATOM 1492 C CA . HIS A 1 192 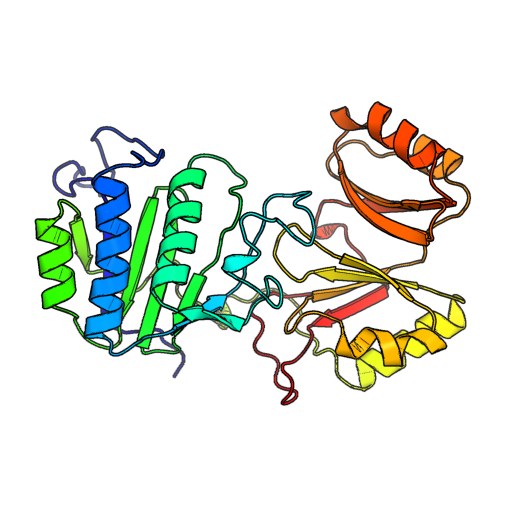? 10.899 -10.343 -26.821 1.00 95.50 192 HIS A CA 1
ATOM 1493 C C . HIS A 1 192 ? 12.348 -10.501 -26.335 1.00 95.50 192 HIS A C 1
ATOM 1495 O O . HIS A 1 192 ? 12.981 -9.485 -26.077 1.00 95.50 192 HIS A O 1
ATOM 1501 N N . ASP A 1 193 ? 12.876 -11.732 -26.211 1.00 96.06 193 ASP A N 1
ATOM 1502 C CA . ASP A 1 193 ? 14.123 -12.097 -25.490 1.00 96.06 193 ASP A CA 1
ATOM 1503 C C . ASP A 1 193 ? 14.039 -11.851 -23.971 1.00 96.06 193 ASP A C 1
ATOM 1505 O O . ASP A 1 193 ? 14.450 -12.680 -23.153 1.00 96.06 193 ASP A O 1
ATOM 1509 N N . ARG A 1 194 ? 13.436 -10.727 -23.589 1.00 96.00 194 ARG A N 1
ATOM 1510 C CA . ARG A 1 194 ? 13.164 -10.325 -22.219 1.00 96.00 194 ARG A CA 1
ATOM 1511 C C . ARG A 1 194 ? 12.023 -9.313 -22.154 1.00 96.00 194 ARG A C 1
ATOM 1513 O O . ARG A 1 194 ? 11.661 -8.687 -23.147 1.00 96.00 194 ARG A O 1
ATOM 1520 N N . VAL A 1 195 ? 11.470 -9.150 -20.962 1.00 97.94 195 VAL A N 1
ATOM 1521 C CA . VAL A 1 195 ? 10.444 -8.150 -20.641 1.00 97.94 195 VAL A CA 1
ATOM 1522 C C . VAL A 1 195 ? 10.768 -7.480 -19.313 1.00 97.94 195 VAL A C 1
ATOM 1524 O O . VAL A 1 195 ? 11.532 -8.019 -18.507 1.00 97.94 195 VAL A O 1
ATOM 1527 N N . LEU A 1 196 ? 10.167 -6.321 -19.074 1.00 98.19 196 LEU A N 1
ATOM 1528 C CA . LEU A 1 196 ? 10.252 -5.630 -17.796 1.00 98.19 196 LEU A CA 1
ATOM 1529 C C . LEU A 1 196 ? 8.999 -5.951 -16.968 1.00 98.19 196 LEU A C 1
ATOM 1531 O O . LEU A 1 196 ? 7.878 -5.783 -17.439 1.00 98.19 196 LEU A O 1
ATOM 1535 N N . LEU A 1 197 ? 9.187 -6.433 -15.743 1.00 98.25 197 LEU A N 1
ATOM 1536 C CA . LEU A 1 197 ? 8.122 -6.695 -14.780 1.00 98.25 197 LEU A CA 1
ATOM 1537 C C . LEU A 1 197 ? 8.184 -5.658 -13.656 1.00 98.25 197 LEU A C 1
ATOM 1539 O O . LEU A 1 197 ? 9.190 -5.548 -12.957 1.00 98.25 197 LEU A O 1
ATOM 1543 N N . GLU A 1 198 ? 7.078 -4.950 -13.473 1.00 97.44 198 GLU A N 1
ATOM 1544 C CA . GLU A 1 198 ? 6.785 -4.099 -12.324 1.00 97.44 198 GLU A CA 1
ATOM 1545 C C . GLU A 1 198 ? 6.079 -4.938 -11.249 1.00 97.44 198 GLU A C 1
ATOM 1547 O O . GLU A 1 198 ? 5.007 -5.498 -11.489 1.00 97.44 198 GLU A O 1
ATOM 1552 N N . GLU A 1 199 ? 6.675 -5.025 -10.063 1.00 96.69 199 GLU A N 1
ATOM 1553 C CA . GLU A 1 199 ? 6.092 -5.617 -8.858 1.00 96.69 199 GLU A CA 1
ATOM 1554 C C . GLU A 1 199 ? 5.637 -4.491 -7.919 1.00 96.69 199 GLU A C 1
ATOM 1556 O O . GLU A 1 199 ? 6.402 -4.007 -7.082 1.00 96.69 199 GLU A O 1
ATOM 1561 N N . GLY A 1 200 ? 4.376 -4.077 -8.045 1.00 94.62 200 GLY A N 1
ATOM 1562 C CA . GLY A 1 200 ? 3.727 -3.126 -7.143 1.00 94.62 200 GLY A CA 1
ATOM 1563 C C . GLY A 1 200 ? 3.321 -3.802 -5.834 1.00 94.62 200 GLY A C 1
ATOM 1564 O O . GLY A 1 200 ? 2.203 -4.304 -5.710 1.00 94.62 200 GLY A O 1
ATOM 1565 N N . TYR A 1 201 ? 4.239 -3.856 -4.867 1.00 92.75 201 TYR A N 1
ATOM 1566 C CA . TYR A 1 201 ? 4.030 -4.503 -3.561 1.00 92.75 201 TYR A CA 1
ATOM 1567 C C . TYR A 1 201 ? 3.300 -3.609 -2.538 1.00 92.75 201 TYR A C 1
ATOM 1569 O O . TYR A 1 201 ? 2.751 -4.107 -1.552 1.00 92.75 201 TYR A O 1
ATOM 1577 N N . ALA A 1 202 ? 3.294 -2.296 -2.775 1.00 92.12 202 ALA A N 1
ATOM 1578 C CA . ALA A 1 202 ? 2.577 -1.271 -2.024 1.00 92.12 202 ALA A CA 1
ATOM 1579 C C . ALA A 1 202 ? 2.234 -0.100 -2.968 1.00 92.12 202 ALA A C 1
ATOM 1581 O O . ALA A 1 202 ? 2.854 0.067 -4.014 1.00 92.12 202 ALA A O 1
ATOM 1582 N N . GLY A 1 203 ? 1.250 0.727 -2.617 1.00 89.31 203 GLY A N 1
ATOM 1583 C CA . GLY A 1 203 ? 0.910 1.939 -3.360 1.00 89.31 203 GLY A CA 1
ATOM 1584 C C . GLY A 1 203 ? 2.100 2.899 -3.485 1.00 89.31 203 GLY A C 1
ATOM 1585 O O . GLY A 1 203 ? 2.865 3.075 -2.534 1.00 89.31 203 GLY A O 1
ATOM 1586 N N . ASN A 1 204 ? 2.222 3.523 -4.661 1.00 87.31 204 ASN A N 1
ATOM 1587 C CA . ASN A 1 204 ? 3.265 4.486 -5.066 1.00 87.31 204 ASN A CA 1
ATOM 1588 C C . ASN A 1 204 ? 4.709 3.969 -5.051 1.00 87.31 204 ASN A C 1
ATOM 1590 O O . ASN A 1 204 ? 5.647 4.765 -5.113 1.00 87.31 204 ASN A O 1
ATOM 1594 N N . THR A 1 205 ? 4.905 2.655 -4.974 1.00 88.75 205 THR A N 1
ATOM 1595 C CA . THR A 1 205 ? 6.229 2.047 -5.076 1.00 88.75 205 THR A CA 1
ATOM 1596 C C . THR A 1 205 ? 6.159 0.725 -5.827 1.00 88.75 205 THR A C 1
ATOM 1598 O O . THR A 1 205 ? 5.141 0.030 -5.813 1.00 88.75 205 THR A O 1
ATOM 1601 N N . ALA A 1 206 ? 7.251 0.373 -6.491 1.00 92.44 206 ALA A N 1
ATOM 1602 C CA . ALA A 1 206 ? 7.373 -0.877 -7.211 1.00 92.44 206 ALA A CA 1
ATOM 1603 C C . ALA A 1 206 ? 8.824 -1.347 -7.230 1.00 92.44 206 ALA A C 1
ATOM 1605 O O . ALA A 1 206 ? 9.756 -0.544 -7.267 1.00 92.44 206 ALA A O 1
ATOM 1606 N N . ARG A 1 207 ? 8.998 -2.669 -7.274 1.00 94.31 207 ARG A N 1
ATOM 1607 C CA . ARG A 1 207 ? 10.276 -3.290 -7.631 1.00 94.31 207 ARG A CA 1
ATOM 1608 C C . ARG A 1 207 ? 10.284 -3.600 -9.112 1.00 94.31 207 ARG A C 1
ATOM 1610 O O . ARG A 1 207 ? 9.274 -4.025 -9.671 1.00 94.31 207 ARG A O 1
ATOM 1617 N N . TRP A 1 208 ? 11.442 -3.436 -9.729 1.00 96.62 208 TRP A N 1
ATOM 1618 C CA . TRP A 1 208 ? 11.609 -3.632 -11.159 1.00 96.62 208 TRP A CA 1
ATOM 1619 C C . TRP A 1 208 ? 12.476 -4.850 -11.437 1.00 96.62 208 TRP A C 1
ATOM 1621 O O . TRP A 1 208 ? 13.566 -5.001 -10.888 1.00 96.62 208 TRP A O 1
ATOM 1631 N N . HIS A 1 209 ? 11.996 -5.718 -12.323 1.00 97.00 209 HIS A N 1
ATOM 1632 C CA . HIS A 1 209 ? 12.690 -6.943 -12.701 1.00 97.00 209 HIS A CA 1
ATOM 1633 C C . HIS A 1 209 ? 12.809 -7.005 -14.219 1.00 97.00 209 HIS A C 1
ATOM 1635 O O . HIS A 1 209 ? 11.802 -6.978 -14.920 1.00 97.00 209 HIS A O 1
ATOM 1641 N N . ARG A 1 210 ? 14.027 -7.141 -14.751 1.00 96.06 210 ARG A N 1
ATOM 1642 C CA . ARG A 1 210 ? 14.216 -7.579 -16.142 1.00 96.06 210 ARG A CA 1
ATOM 1643 C C . ARG A 1 210 ? 14.172 -9.098 -16.181 1.00 96.06 210 ARG A C 1
ATOM 1645 O O . ARG A 1 210 ? 14.955 -9.765 -15.505 1.00 96.06 210 ARG A O 1
ATOM 1652 N N . VAL A 1 211 ? 13.241 -9.648 -16.951 1.00 96.25 211 VAL A N 1
ATOM 1653 C CA . VAL A 1 211 ? 12.864 -11.059 -16.868 1.00 96.25 211 VAL A CA 1
ATOM 1654 C C . VAL A 1 211 ? 13.039 -11.749 -18.211 1.00 96.25 211 VAL A C 1
ATOM 1656 O O . VAL A 1 211 ? 12.514 -11.304 -19.227 1.00 96.25 211 VAL A O 1
ATOM 1659 N N . THR A 1 212 ? 13.740 -12.881 -18.194 1.00 97.56 212 THR A N 1
ATOM 1660 C CA . THR A 1 212 ? 13.785 -13.843 -19.302 1.00 97.56 212 THR A CA 1
ATOM 1661 C C . THR A 1 212 ? 12.906 -15.045 -18.972 1.00 97.56 212 THR A C 1
ATOM 1663 O O . THR A 1 212 ? 12.646 -15.334 -17.799 1.00 97.56 212 THR A O 1
ATOM 1666 N N . ALA A 1 213 ? 12.500 -15.812 -19.987 1.00 96.56 213 ALA A N 1
ATOM 1667 C CA . ALA A 1 213 ? 11.681 -17.009 -19.777 1.00 96.56 213 ALA A CA 1
ATOM 1668 C C . ALA A 1 213 ? 12.351 -18.021 -18.822 1.00 96.56 213 ALA A C 1
ATOM 1670 O O . ALA A 1 213 ? 11.690 -18.629 -17.983 1.00 96.56 213 ALA A O 1
ATOM 1671 N N . ALA A 1 214 ? 13.681 -18.147 -18.893 1.00 96.81 214 ALA A N 1
ATOM 1672 C CA . ALA A 1 214 ? 14.464 -19.016 -18.014 1.00 96.81 214 ALA A CA 1
ATOM 1673 C C . ALA A 1 214 ? 14.561 -18.502 -16.563 1.00 96.81 214 ALA A C 1
ATOM 1675 O O . ALA A 1 214 ? 14.764 -19.297 -15.647 1.00 96.81 214 ALA A O 1
ATOM 1676 N N . GLY A 1 215 ? 14.420 -17.190 -16.343 1.00 96.00 215 GLY A N 1
ATOM 1677 C CA . GLY A 1 215 ? 14.485 -16.570 -15.016 1.00 96.00 215 GLY A CA 1
ATOM 1678 C C . GLY A 1 215 ? 13.177 -16.645 -14.221 1.00 96.00 215 GLY A C 1
ATOM 1679 O O . GLY A 1 215 ? 13.207 -16.566 -12.991 1.00 96.00 215 GLY A O 1
ATOM 1680 N N . LEU A 1 216 ? 12.037 -16.843 -14.893 1.00 96.06 216 LEU A N 1
ATOM 1681 C CA . LEU A 1 216 ? 10.706 -16.833 -14.270 1.00 96.06 216 LEU A CA 1
ATOM 1682 C C . LEU A 1 216 ? 10.546 -17.796 -13.080 1.00 96.06 216 LEU A C 1
ATOM 1684 O O . LEU A 1 216 ? 10.040 -17.352 -12.044 1.00 96.06 216 LEU A O 1
ATOM 1688 N N . PRO A 1 217 ? 11.002 -19.067 -13.143 1.00 95.19 217 PRO A N 1
ATOM 1689 C CA . PRO A 1 217 ? 10.852 -19.992 -12.017 1.00 95.19 217 PRO A CA 1
ATOM 1690 C C . PRO A 1 217 ? 11.572 -19.530 -10.744 1.00 95.19 217 PRO A C 1
ATOM 1692 O O . PRO A 1 217 ? 11.104 -19.806 -9.643 1.00 95.19 217 PRO A O 1
ATOM 1695 N N . GLY A 1 218 ? 12.698 -18.820 -10.883 1.00 95.94 218 GLY A N 1
ATOM 1696 C CA . GLY A 1 218 ? 13.450 -18.272 -9.752 1.00 95.94 218 GLY A CA 1
ATOM 1697 C C . GLY A 1 218 ? 12.882 -16.953 -9.223 1.00 95.94 218 GLY A C 1
ATOM 1698 O O . GLY A 1 218 ? 13.081 -16.631 -8.052 1.00 95.94 218 GLY A O 1
ATOM 1699 N N . LEU A 1 219 ? 12.171 -16.200 -10.067 1.00 95.62 219 LEU A N 1
ATOM 1700 C CA . LEU A 1 219 ? 11.559 -14.924 -9.706 1.00 95.62 219 LEU A CA 1
ATOM 1701 C C . LEU A 1 219 ? 10.238 -15.100 -8.954 1.00 95.62 219 LEU A C 1
ATOM 1703 O O . LEU A 1 219 ? 10.063 -14.489 -7.906 1.00 95.62 219 LEU A O 1
ATOM 1707 N N . ARG A 1 220 ? 9.334 -15.961 -9.446 1.00 94.62 220 ARG A N 1
ATOM 1708 C CA . ARG A 1 220 ? 7.987 -16.169 -8.877 1.00 94.62 220 ARG A CA 1
ATOM 1709 C C . ARG A 1 220 ? 7.955 -16.310 -7.341 1.00 94.62 220 ARG A C 1
ATOM 1711 O O . ARG A 1 220 ? 7.150 -15.615 -6.730 1.00 94.62 220 ARG A O 1
ATOM 1718 N N . PRO A 1 221 ? 8.799 -17.133 -6.683 1.00 93.44 221 PRO A N 1
ATOM 1719 C CA . PRO A 1 221 ? 8.767 -17.280 -5.222 1.00 93.44 221 PRO A CA 1
ATOM 1720 C C . PRO A 1 221 ? 9.338 -16.082 -4.443 1.00 93.44 221 PRO A C 1
ATOM 1722 O O . PRO A 1 221 ? 9.270 -16.079 -3.218 1.00 93.44 221 PRO A O 1
ATOM 1725 N N . ARG A 1 222 ? 9.943 -15.097 -5.120 1.00 93.19 222 ARG A N 1
ATOM 1726 C CA . ARG A 1 222 ? 10.544 -13.900 -4.506 1.00 93.19 222 ARG A CA 1
ATOM 1727 C C . ARG A 1 222 ? 9.632 -12.675 -4.552 1.00 93.19 222 ARG A C 1
ATOM 1729 O O . ARG A 1 222 ? 9.942 -11.693 -3.883 1.00 93.19 222 ARG A O 1
ATOM 1736 N N . LEU A 1 223 ? 8.572 -12.720 -5.357 1.00 95.06 223 LEU A N 1
ATOM 1737 C CA . LEU A 1 223 ? 7.604 -11.633 -5.468 1.00 95.06 223 LEU A CA 1
ATOM 1738 C C . LEU A 1 223 ? 6.775 -11.542 -4.188 1.00 95.06 223 LEU A C 1
ATOM 1740 O O . LEU A 1 223 ? 6.404 -12.565 -3.605 1.00 95.06 223 LEU A O 1
ATOM 1744 N N . ALA A 1 224 ? 6.470 -10.320 -3.766 1.00 93.38 224 ALA A N 1
ATOM 1745 C CA . ALA A 1 224 ? 5.662 -10.074 -2.589 1.00 93.38 224 ALA A CA 1
ATOM 1746 C C . ALA A 1 224 ? 4.254 -10.685 -2.748 1.00 93.38 224 ALA A C 1
ATOM 1748 O O . ALA A 1 224 ? 3.651 -10.607 -3.830 1.00 93.38 224 ALA A O 1
ATOM 1749 N N . PRO A 1 225 ? 3.692 -11.271 -1.673 1.00 92.62 225 PRO A N 1
ATOM 1750 C CA . PRO A 1 225 ? 2.301 -11.699 -1.668 1.00 92.62 225 PRO A CA 1
ATOM 1751 C C . PRO A 1 225 ? 1.389 -10.544 -2.070 1.00 92.62 225 PRO A C 1
ATOM 1753 O O . PRO A 1 225 ? 1.619 -9.398 -1.682 1.00 92.62 225 PRO A O 1
ATOM 1756 N N . ARG A 1 226 ? 0.344 -10.849 -2.845 1.00 94.62 226 ARG A N 1
ATOM 1757 C CA . ARG A 1 226 ? -0.671 -9.871 -3.269 1.00 94.62 226 ARG A CA 1
ATOM 1758 C C . ARG A 1 226 ? -0.152 -8.693 -4.096 1.00 94.62 226 ARG A C 1
ATOM 1760 O O . ARG A 1 226 ? -0.946 -7.807 -4.383 1.00 94.62 226 ARG A O 1
ATOM 1767 N N . ALA A 1 227 ? 1.109 -8.679 -4.527 1.00 95.50 227 ALA A N 1
ATOM 1768 C CA . ALA A 1 227 ? 1.641 -7.632 -5.392 1.00 95.50 227 ALA A CA 1
ATOM 1769 C C . ALA A 1 227 ? 0.875 -7.524 -6.720 1.00 95.50 227 ALA A C 1
ATOM 1771 O O . ALA A 1 227 ? 0.482 -8.533 -7.317 1.00 95.50 227 ALA A O 1
ATOM 1772 N N . ARG A 1 228 ? 0.716 -6.290 -7.203 1.00 95.62 228 ARG A N 1
ATOM 1773 C CA . ARG A 1 228 ? 0.290 -6.013 -8.574 1.00 95.62 228 ARG A CA 1
ATOM 1774 C C . ARG A 1 228 ? 1.454 -6.301 -9.516 1.00 95.62 228 ARG A C 1
ATOM 1776 O O . ARG A 1 228 ? 2.550 -5.789 -9.312 1.00 95.62 228 ARG A O 1
ATOM 1783 N N . LEU A 1 229 ? 1.216 -7.119 -10.529 1.00 97.06 229 LEU A N 1
ATOM 1784 C CA . LEU A 1 229 ? 2.189 -7.469 -11.551 1.00 97.06 229 LEU A CA 1
ATOM 1785 C C . LEU A 1 229 ? 1.803 -6.799 -12.857 1.00 97.06 229 LEU A C 1
ATOM 1787 O O . LEU A 1 229 ? 0.749 -7.108 -13.414 1.00 97.06 229 LEU A O 1
ATOM 1791 N N . THR A 1 230 ? 2.683 -5.945 -13.360 1.00 97.06 230 THR A N 1
ATOM 1792 C CA . THR A 1 230 ? 2.480 -5.243 -14.625 1.00 97.06 230 THR A CA 1
ATOM 1793 C C . THR A 1 230 ? 3.670 -5.500 -15.541 1.00 97.06 230 THR A C 1
ATOM 1795 O O . THR A 1 230 ? 4.821 -5.328 -15.147 1.00 97.06 230 THR A O 1
ATOM 1798 N N . VAL A 1 231 ? 3.404 -5.968 -16.758 1.00 98.00 231 VAL A N 1
ATOM 1799 C CA . VAL A 1 231 ? 4.434 -6.381 -17.717 1.00 98.00 231 VAL A CA 1
ATOM 1800 C C . VAL A 1 231 ? 4.549 -5.343 -18.820 1.00 98.00 231 VAL A C 1
ATOM 1802 O O . VAL A 1 231 ? 3.558 -4.973 -19.449 1.00 98.00 231 VAL A O 1
ATOM 1805 N N . TRP A 1 232 ? 5.777 -4.928 -19.092 1.00 98.12 232 TRP A N 1
ATOM 1806 C CA . TRP A 1 232 ? 6.128 -3.858 -20.013 1.00 98.12 232 TRP A CA 1
ATOM 1807 C C . TRP A 1 232 ? 7.105 -4.350 -21.083 1.00 98.12 232 TRP A C 1
ATOM 1809 O O . TRP A 1 232 ? 7.811 -5.348 -20.874 1.00 98.12 232 TRP A O 1
ATOM 1819 N N . PRO A 1 233 ? 7.197 -3.643 -22.226 1.00 97.31 233 PRO A N 1
ATOM 1820 C CA . PRO A 1 233 ? 8.359 -3.763 -23.091 1.00 97.31 233 PRO A CA 1
ATOM 1821 C C . PRO A 1 233 ? 9.647 -3.557 -22.288 1.00 97.31 233 PRO A C 1
ATOM 1823 O O . PRO A 1 233 ? 9.673 -2.828 -21.297 1.00 97.31 233 PRO A O 1
ATOM 1826 N N . ASP A 1 234 ? 10.712 -4.221 -22.714 1.00 97.56 234 ASP A N 1
ATOM 1827 C CA . ASP A 1 234 ? 12.000 -4.117 -22.043 1.00 97.56 234 ASP A CA 1
ATOM 1828 C C . ASP A 1 234 ? 12.644 -2.721 -22.176 1.00 97.56 234 ASP A C 1
ATOM 1830 O O . ASP A 1 234 ? 12.257 -1.900 -23.012 1.00 97.56 234 ASP A O 1
ATOM 1834 N N . LEU A 1 235 ? 13.657 -2.469 -21.343 1.00 97.62 235 LEU A N 1
ATOM 1835 C CA . LEU A 1 235 ? 14.477 -1.264 -21.380 1.00 97.62 235 LEU A CA 1
ATOM 1836 C C . LEU A 1 235 ? 15.229 -1.127 -22.714 1.00 97.62 235 LEU A C 1
ATOM 1838 O O . LEU A 1 235 ? 15.741 -2.101 -23.265 1.00 97.62 235 LEU A O 1
ATOM 1842 N N . ARG A 1 236 ? 15.362 0.112 -23.191 1.00 97.06 236 ARG A N 1
ATOM 1843 C CA . ARG A 1 236 ? 16.141 0.475 -24.380 1.00 97.06 236 ARG A CA 1
ATOM 1844 C C . ARG A 1 236 ? 17.602 0.726 -24.016 1.00 97.06 236 ARG A C 1
ATOM 1846 O O . ARG A 1 236 ? 17.871 1.501 -23.103 1.00 97.06 236 ARG A O 1
ATOM 1853 N N . ASP A 1 237 ? 18.528 0.180 -24.798 1.00 96.44 237 ASP A N 1
ATOM 1854 C CA . ASP A 1 237 ? 19.972 0.395 -24.597 1.00 96.44 237 ASP A CA 1
ATOM 1855 C C . ASP A 1 237 ? 20.432 1.816 -25.005 1.00 96.44 237 ASP A C 1
ATOM 1857 O O . ASP A 1 237 ? 21.445 2.313 -24.521 1.00 96.44 237 ASP A O 1
ATOM 1861 N N . ASP A 1 238 ? 19.680 2.508 -25.873 1.00 97.31 238 ASP A N 1
ATOM 1862 C CA . ASP A 1 238 ? 19.955 3.904 -26.253 1.00 97.31 238 ASP A CA 1
ATOM 1863 C C . ASP A 1 238 ? 19.426 4.884 -25.193 1.00 97.31 238 ASP A C 1
ATOM 1865 O O . ASP A 1 238 ? 18.383 5.531 -25.359 1.00 97.31 238 ASP A O 1
ATOM 1869 N N . THR A 1 239 ? 20.145 4.956 -24.070 1.00 97.69 239 THR A N 1
ATOM 1870 C CA . THR A 1 239 ? 19.806 5.810 -22.923 1.00 97.69 239 THR A CA 1
ATOM 1871 C C . THR A 1 239 ? 19.916 7.300 -23.242 1.00 97.69 239 THR A C 1
ATOM 1873 O O . THR A 1 239 ? 19.184 8.100 -22.661 1.00 97.69 239 THR A O 1
ATOM 1876 N N . ALA A 1 240 ? 20.759 7.685 -24.205 1.00 97.31 240 ALA A N 1
ATOM 1877 C CA . ALA A 1 240 ? 20.885 9.066 -24.661 1.00 97.31 240 ALA A CA 1
ATOM 1878 C C . ALA A 1 240 ? 19.615 9.534 -25.383 1.00 97.31 240 ALA A C 1
ATOM 1880 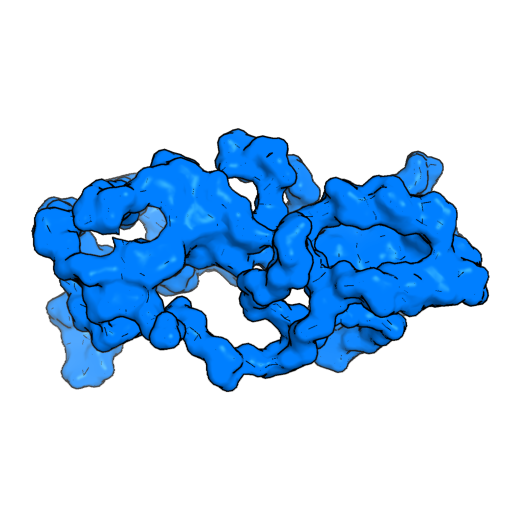O O . ALA A 1 240 ? 19.122 10.628 -25.103 1.00 97.31 240 ALA A O 1
ATOM 1881 N N . ALA A 1 241 ? 19.047 8.698 -26.256 1.00 97.56 241 ALA A N 1
ATOM 1882 C CA . ALA A 1 241 ? 17.762 8.992 -26.877 1.00 97.56 241 ALA A CA 1
ATOM 1883 C C . ALA A 1 241 ? 16.617 8.987 -25.850 1.00 97.56 241 ALA A C 1
ATOM 1885 O O . ALA A 1 241 ? 15.757 9.857 -25.906 1.00 97.56 241 ALA A O 1
ATOM 1886 N N . VAL A 1 242 ? 16.622 8.068 -24.871 1.00 97.50 242 VAL A N 1
ATOM 1887 C CA . VAL A 1 242 ? 15.618 8.085 -23.783 1.00 97.50 242 VAL A CA 1
ATOM 1888 C C . VAL A 1 242 ? 15.691 9.399 -23.001 1.00 97.50 242 VAL A C 1
ATOM 1890 O O . VAL A 1 242 ? 14.666 10.012 -22.726 1.00 97.50 242 VAL A O 1
ATOM 1893 N N . ALA A 1 243 ? 16.901 9.858 -22.681 1.00 97.25 243 ALA A N 1
ATOM 1894 C CA . ALA A 1 243 ? 17.110 11.120 -21.990 1.00 97.25 243 ALA A CA 1
ATOM 1895 C C . ALA A 1 243 ? 16.650 12.318 -22.836 1.00 97.25 243 ALA A C 1
ATOM 1897 O O . ALA A 1 243 ? 16.082 13.264 -22.299 1.00 97.25 243 ALA A O 1
ATOM 1898 N N . ALA A 1 244 ? 16.896 12.313 -24.149 1.00 96.62 244 ALA A N 1
ATOM 1899 C CA . ALA A 1 244 ? 16.456 13.378 -25.052 1.00 96.62 244 ALA A CA 1
ATOM 1900 C C . ALA A 1 244 ? 14.924 13.528 -25.088 1.00 96.62 244 ALA A C 1
ATOM 1902 O O . ALA A 1 244 ? 14.446 14.659 -25.134 1.00 96.62 244 ALA A O 1
ATOM 1903 N N . ASP A 1 245 ? 14.197 12.414 -24.974 1.00 95.75 245 ASP A N 1
ATOM 1904 C CA . ASP A 1 245 ? 12.739 12.326 -25.115 1.00 95.75 245 ASP A CA 1
ATOM 1905 C C . ASP A 1 245 ? 11.970 12.381 -23.774 1.00 95.75 245 ASP A C 1
ATOM 1907 O O . ASP A 1 245 ? 10.820 11.941 -23.710 1.00 95.75 245 ASP A O 1
ATOM 1911 N N . LEU A 1 246 ? 12.578 12.876 -22.686 1.00 96.69 246 LEU A N 1
ATOM 1912 C CA . LEU A 1 246 ? 11.882 13.003 -21.397 1.00 96.69 246 LEU A CA 1
ATOM 1913 C C . LEU A 1 246 ? 10.625 13.888 -21.536 1.00 96.69 246 LEU A C 1
ATOM 1915 O O . LEU A 1 246 ? 10.744 15.017 -22.021 1.00 96.69 246 LEU A O 1
ATOM 1919 N N . PRO A 1 247 ? 9.441 13.404 -21.117 1.00 95.12 247 PRO A N 1
ATOM 1920 C CA . PRO A 1 247 ? 8.200 14.157 -21.219 1.00 95.12 247 PRO A CA 1
ATOM 1921 C C . PRO A 1 247 ? 8.098 15.231 -20.128 1.00 95.12 247 PRO A C 1
ATOM 1923 O O . PRO A 1 247 ? 8.743 15.149 -19.077 1.00 95.12 247 PRO A O 1
ATOM 1926 N N . ASP A 1 248 ? 7.228 16.207 -20.373 1.00 93.56 248 ASP A N 1
ATOM 1927 C CA . ASP A 1 248 ? 6.745 17.130 -19.345 1.00 93.56 248 ASP A CA 1
ATOM 1928 C C . ASP A 1 248 ? 5.704 16.426 -18.452 1.00 93.56 248 ASP A C 1
ATOM 1930 O O . ASP A 1 248 ? 4.988 15.526 -18.908 1.00 93.56 248 ASP A O 1
ATOM 1934 N N . GLY A 1 249 ? 5.576 16.853 -17.192 1.00 92.94 249 GLY A N 1
ATOM 1935 C CA . GLY A 1 249 ? 4.633 16.279 -16.232 1.00 92.94 249 GLY A CA 1
ATOM 1936 C C . GLY A 1 249 ? 5.156 15.032 -15.513 1.00 92.94 249 GLY A C 1
ATOM 1937 O O . GLY A 1 249 ? 6.337 14.684 -15.585 1.00 92.94 249 GLY A O 1
ATOM 1938 N N . LEU A 1 250 ? 4.267 14.355 -14.775 1.00 93.50 250 LEU A N 1
ATOM 1939 C CA . LEU A 1 250 ? 4.638 13.207 -13.944 1.00 93.50 250 LEU A CA 1
ATOM 1940 C C . LEU A 1 250 ? 4.915 11.966 -14.802 1.00 93.50 250 LEU A C 1
ATOM 1942 O O . LEU A 1 250 ? 4.027 11.445 -15.479 1.00 93.50 250 LEU A O 1
ATOM 1946 N N . HIS A 1 251 ? 6.135 11.449 -14.714 1.00 95.50 251 HIS A N 1
ATOM 1947 C CA . HIS A 1 251 ? 6.564 10.248 -15.421 1.00 95.50 251 HIS A CA 1
ATOM 1948 C C . HIS A 1 251 ? 7.443 9.375 -14.529 1.00 95.50 251 HIS A C 1
ATOM 1950 O O . HIS A 1 251 ? 8.055 9.841 -13.572 1.00 95.50 251 HIS A O 1
ATOM 1956 N N . GLU A 1 252 ? 7.499 8.086 -14.833 1.00 95.88 252 GLU A N 1
ATOM 1957 C CA . GLU A 1 252 ? 8.363 7.139 -14.142 1.00 95.88 252 GLU A CA 1
ATOM 1958 C C . GLU A 1 252 ? 9.533 6.756 -15.045 1.00 95.88 252 GLU A C 1
ATOM 1960 O O . GLU A 1 252 ? 9.346 6.269 -16.161 1.00 95.88 252 GLU A O 1
ATOM 1965 N N . VAL A 1 253 ? 10.750 6.981 -14.561 1.00 97.25 253 VAL A N 1
ATOM 1966 C CA . VAL A 1 253 ? 11.981 6.596 -15.249 1.00 97.25 253 VAL A CA 1
ATOM 1967 C C . VAL A 1 253 ? 12.494 5.311 -14.635 1.00 97.25 253 VAL A C 1
ATOM 1969 O O . VAL A 1 253 ? 12.771 5.261 -13.437 1.00 97.25 253 VAL A O 1
ATOM 1972 N N . VAL A 1 254 ? 12.656 4.288 -15.467 1.00 97.88 254 VAL A N 1
ATOM 1973 C CA . VAL A 1 254 ? 13.205 2.989 -15.076 1.00 97.88 254 VAL A CA 1
ATOM 1974 C C . VAL A 1 254 ? 14.527 2.794 -15.794 1.00 97.88 254 VAL A C 1
ATOM 1976 O O . VAL A 1 254 ? 14.613 2.992 -17.005 1.00 97.88 254 VAL A O 1
ATOM 1979 N N . TRP A 1 255 ? 15.571 2.409 -15.072 1.00 98.12 255 TRP A N 1
ATOM 1980 C CA . TRP A 1 255 ? 16.896 2.216 -15.650 1.00 98.12 255 TRP A CA 1
ATOM 1981 C C . TRP A 1 255 ? 17.612 1.022 -15.041 1.00 98.12 255 TRP A C 1
ATOM 1983 O O . TRP A 1 255 ? 17.342 0.617 -13.912 1.00 98.12 255 TRP A O 1
ATOM 1993 N N . GLN A 1 256 ? 18.552 0.475 -15.804 1.00 98.12 256 GLN A N 1
ATOM 1994 C CA . GLN A 1 256 ? 19.512 -0.502 -15.326 1.00 98.12 256 GLN A CA 1
ATOM 1995 C C . GLN A 1 256 ? 20.885 0.153 -15.194 1.00 98.12 256 GLN A C 1
ATOM 1997 O O . GLN A 1 256 ? 21.350 0.813 -16.123 1.00 98.12 256 GLN A O 1
ATOM 2002 N N . ASP A 1 257 ? 21.549 -0.041 -14.061 1.00 96.31 257 ASP A N 1
ATOM 2003 C CA . ASP A 1 257 ? 22.929 0.407 -13.865 1.00 96.31 257 ASP A CA 1
ATOM 2004 C C . ASP A 1 257 ? 23.964 -0.555 -14.495 1.00 96.31 257 ASP A C 1
ATOM 2006 O O . ASP A 1 257 ? 23.628 -1.498 -15.220 1.00 96.31 257 ASP A O 1
ATOM 2010 N N . ALA A 1 258 ? 25.252 -0.284 -14.272 1.00 94.38 258 ALA A N 1
ATOM 2011 C CA . ALA A 1 258 ? 26.346 -1.120 -14.770 1.00 94.38 258 ALA A CA 1
ATOM 2012 C C . ALA A 1 258 ? 26.458 -2.477 -14.049 1.00 94.38 258 ALA A C 1
ATOM 2014 O O . ALA A 1 258 ? 26.965 -3.433 -14.637 1.00 94.38 258 ALA A O 1
ATOM 2015 N N . ASP A 1 259 ? 25.963 -2.568 -12.813 1.00 94.75 259 ASP A N 1
ATOM 2016 C CA . ASP A 1 259 ? 25.967 -3.790 -12.003 1.00 94.75 259 ASP A CA 1
ATOM 2017 C C . ASP A 1 259 ? 24.769 -4.702 -12.326 1.00 94.75 259 ASP A C 1
ATOM 2019 O O . ASP A 1 259 ? 24.710 -5.855 -11.895 1.00 94.75 259 ASP A O 1
ATOM 2023 N N . GLY A 1 260 ? 23.827 -4.208 -13.132 1.00 93.56 260 GLY A N 1
ATOM 2024 C CA . GLY A 1 260 ? 22.635 -4.931 -13.552 1.00 93.56 260 GLY A CA 1
ATOM 2025 C C . GLY A 1 260 ? 21.421 -4.717 -12.654 1.00 93.56 260 GLY A C 1
ATOM 2026 O O . GLY A 1 260 ? 20.395 -5.364 -12.870 1.00 93.56 260 GLY A O 1
ATOM 2027 N N . THR A 1 261 ? 21.504 -3.815 -11.676 1.00 94.56 261 THR A N 1
ATOM 2028 C CA . THR A 1 261 ? 20.374 -3.463 -10.814 1.00 94.56 261 THR A CA 1
ATOM 2029 C C . THR A 1 261 ? 19.391 -2.615 -11.599 1.00 94.56 261 THR A C 1
ATOM 2031 O O . THR A 1 261 ? 19.776 -1.634 -12.235 1.00 94.56 261 THR A O 1
ATOM 2034 N N . VAL A 1 262 ? 18.111 -2.976 -11.536 1.00 96.50 262 VAL A N 1
ATOM 2035 C CA . VAL A 1 262 ? 17.032 -2.211 -12.161 1.00 96.50 262 VAL A CA 1
ATOM 2036 C C . VAL A 1 262 ? 16.358 -1.360 -11.094 1.00 96.50 262 VAL A C 1
ATOM 2038 O O . VAL A 1 262 ? 15.931 -1.876 -10.066 1.00 96.50 262 VAL A O 1
ATOM 2041 N N . SER A 1 263 ? 16.294 -0.057 -11.332 1.00 95.00 263 SER A N 1
ATOM 2042 C CA . SER A 1 263 ? 15.705 0.930 -10.426 1.00 95.00 263 SER A CA 1
ATOM 2043 C C . SER A 1 263 ? 14.635 1.733 -11.151 1.00 95.00 263 SER A C 1
ATOM 2045 O O . SER A 1 263 ? 14.711 1.907 -12.366 1.00 95.00 263 SER A O 1
ATOM 2047 N N . GLY A 1 264 ? 13.658 2.234 -10.400 1.00 94.69 264 GLY A N 1
ATOM 2048 C CA . GLY A 1 264 ? 12.619 3.129 -10.898 1.00 94.69 264 GLY A CA 1
ATOM 2049 C C . GLY A 1 264 ? 12.521 4.383 -10.041 1.00 94.69 264 GLY A C 1
ATOM 2050 O O . GLY A 1 264 ? 12.849 4.356 -8.852 1.00 94.69 264 GLY A O 1
ATOM 2051 N N . ARG A 1 265 ? 12.094 5.491 -10.647 1.00 93.75 265 ARG A N 1
ATOM 2052 C CA . ARG A 1 265 ? 11.854 6.753 -9.947 1.00 93.75 265 ARG A CA 1
ATOM 2053 C C . ARG A 1 265 ? 10.749 7.552 -10.624 1.00 93.75 265 ARG A C 1
ATOM 2055 O O . ARG A 1 265 ? 10.797 7.755 -11.835 1.00 93.75 265 ARG A O 1
ATOM 2062 N N . LEU A 1 266 ? 9.803 8.052 -9.835 1.00 93.19 266 LEU A N 1
ATOM 2063 C CA . LEU A 1 266 ? 8.858 9.079 -10.267 1.00 93.19 266 LEU A CA 1
ATOM 2064 C C . LEU A 1 266 ? 9.567 10.434 -10.327 1.00 93.19 266 LEU A C 1
ATOM 2066 O O . LEU A 1 266 ? 10.195 10.841 -9.345 1.00 93.19 266 LEU A O 1
ATOM 2070 N N . CYS A 1 267 ? 9.446 11.099 -11.471 1.00 94.69 267 CYS A N 1
ATOM 2071 C CA . CYS A 1 267 ? 10.099 12.355 -11.819 1.00 94.69 267 CYS A CA 1
ATOM 2072 C C . CYS A 1 267 ? 9.082 13.355 -12.391 1.00 94.69 267 CYS A C 1
ATOM 2074 O O . CYS A 1 267 ? 8.073 12.965 -12.988 1.00 94.69 267 CYS A O 1
ATOM 2076 N N . THR A 1 268 ? 9.390 14.643 -12.263 1.00 95.25 268 THR A N 1
ATOM 2077 C CA . THR A 1 268 ? 8.747 15.735 -13.017 1.00 95.25 268 THR A CA 1
ATOM 2078 C C . THR A 1 268 ? 9.774 16.454 -13.898 1.00 95.25 268 THR A C 1
ATOM 2080 O O . THR A 1 268 ? 10.950 16.080 -13.938 1.00 95.25 268 THR A O 1
ATOM 2083 N N . GLU A 1 269 ? 9.352 17.494 -14.618 1.00 95.00 269 GLU A N 1
ATOM 2084 C CA . GLU A 1 269 ? 10.242 18.379 -15.378 1.00 95.00 269 GLU A CA 1
ATOM 2085 C C . GLU A 1 269 ? 11.365 19.002 -14.532 1.00 95.00 269 GLU A C 1
ATOM 2087 O O . GLU A 1 269 ? 12.490 19.153 -15.012 1.00 95.00 269 GLU A O 1
ATOM 2092 N N . ASP A 1 270 ? 11.105 19.264 -13.248 1.00 96.25 270 ASP A N 1
ATOM 2093 C CA . ASP A 1 270 ? 12.095 19.818 -12.317 1.00 96.25 270 ASP A CA 1
ATOM 2094 C C . ASP A 1 270 ? 13.267 18.848 -12.067 1.00 96.25 270 ASP A C 1
ATOM 2096 O O . ASP A 1 270 ? 14.379 19.269 -11.740 1.00 96.25 270 ASP A O 1
ATOM 2100 N N . ASP A 1 271 ? 13.049 17.545 -12.275 1.00 96.19 271 ASP A N 1
ATOM 2101 C CA . ASP A 1 271 ? 14.049 16.494 -12.081 1.00 96.19 271 ASP A CA 1
ATOM 2102 C C . ASP A 1 271 ? 14.835 16.158 -13.359 1.00 96.19 271 ASP A C 1
ATOM 2104 O O . ASP A 1 271 ? 15.671 15.245 -13.340 1.00 96.19 271 ASP A O 1
ATOM 2108 N N . HIS A 1 272 ? 14.577 16.829 -14.490 1.00 96.75 272 HIS A N 1
ATOM 2109 C CA . HIS A 1 272 ? 15.133 16.443 -15.795 1.00 96.75 272 HIS A CA 1
ATOM 2110 C C . HIS A 1 272 ? 16.662 16.420 -15.813 1.00 96.75 272 HIS A C 1
ATOM 2112 O O . HIS A 1 272 ? 17.242 15.451 -16.300 1.00 96.75 272 HIS A O 1
ATOM 2118 N N . ASP A 1 273 ? 17.334 17.426 -15.254 1.00 96.94 273 ASP A N 1
ATOM 2119 C CA . ASP A 1 273 ? 18.803 17.483 -15.254 1.00 96.94 273 ASP A CA 1
ATOM 2120 C C . ASP A 1 273 ? 19.419 16.317 -14.472 1.00 96.94 273 ASP A C 1
ATOM 2122 O O . ASP A 1 273 ? 20.336 15.640 -14.949 1.00 96.94 273 ASP A O 1
ATOM 2126 N N . GLN A 1 274 ? 18.872 16.024 -13.289 1.00 96.38 274 GLN A N 1
ATOM 2127 C CA . GLN A 1 274 ? 19.313 14.886 -12.486 1.00 96.38 274 GLN A CA 1
ATOM 2128 C C . GLN A 1 274 ? 19.011 13.563 -13.197 1.00 96.38 274 GLN A C 1
ATOM 2130 O O . GLN A 1 274 ? 19.848 12.663 -13.225 1.00 96.38 274 GLN A O 1
ATOM 2135 N N . THR A 1 275 ? 17.830 13.454 -13.801 1.00 97.00 275 THR A N 1
ATOM 2136 C CA . THR A 1 275 ? 17.401 12.271 -14.548 1.00 97.00 275 THR A CA 1
ATOM 2137 C C . THR A 1 275 ? 18.324 12.010 -15.736 1.00 97.00 275 THR A C 1
ATOM 2139 O O . THR A 1 275 ? 18.783 10.884 -15.914 1.00 97.00 275 THR A O 1
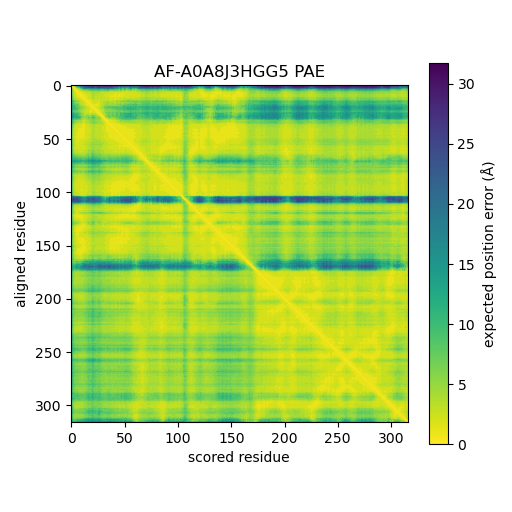ATOM 2142 N N . ARG A 1 276 ? 18.690 13.041 -16.508 1.00 97.62 276 ARG A N 1
ATOM 2143 C CA . ARG A 1 276 ? 19.654 12.932 -17.616 1.00 97.62 276 ARG A CA 1
ATOM 2144 C C . ARG A 1 276 ? 21.019 12.447 -17.129 1.00 97.62 276 ARG A C 1
ATOM 2146 O O . ARG A 1 276 ? 21.624 11.603 -17.786 1.00 97.62 276 ARG A 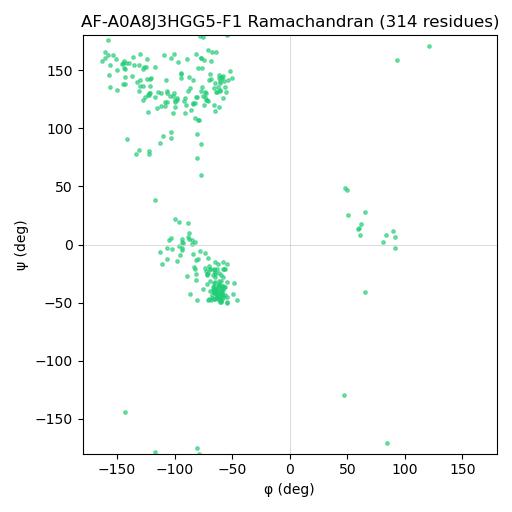O 1
ATOM 2153 N N . ALA A 1 277 ? 21.488 12.931 -15.977 1.00 97.12 277 ALA A N 1
ATOM 2154 C CA . ALA A 1 277 ? 22.742 12.468 -15.384 1.00 97.12 277 ALA A CA 1
ATOM 2155 C C . ALA A 1 277 ? 22.685 10.983 -14.983 1.00 97.12 277 ALA A C 1
ATOM 2157 O O . ALA A 1 277 ? 23.623 10.240 -15.270 1.00 97.12 277 ALA A O 1
ATOM 2158 N N . THR A 1 278 ? 21.577 10.533 -14.385 1.00 97.06 278 THR A N 1
ATOM 2159 C CA . THR A 1 278 ? 21.352 9.113 -14.073 1.00 97.06 278 THR A CA 1
ATOM 2160 C C . THR A 1 278 ? 21.333 8.257 -15.339 1.00 97.06 278 THR A C 1
ATOM 2162 O O . THR A 1 278 ? 22.031 7.247 -15.411 1.00 97.06 278 THR A O 1
ATOM 2165 N N . LEU A 1 279 ? 20.595 8.679 -16.369 1.00 97.62 279 LEU A N 1
ATOM 2166 C CA . LEU A 1 279 ? 20.482 7.949 -17.634 1.00 97.62 279 LEU A CA 1
ATOM 2167 C C . LEU A 1 279 ? 21.810 7.865 -18.397 1.00 97.62 279 LEU A C 1
ATOM 2169 O O . LEU A 1 279 ? 22.079 6.851 -19.036 1.00 97.62 279 LEU A O 1
ATOM 2173 N N . ALA A 1 280 ? 22.673 8.877 -18.287 1.00 97.19 280 ALA A N 1
ATOM 2174 C CA . ALA A 1 280 ? 24.005 8.854 -18.891 1.00 97.19 280 ALA A CA 1
ATOM 2175 C C . ALA A 1 280 ? 24.930 7.776 -18.291 1.00 97.19 280 ALA A C 1
ATOM 2177 O O . ALA A 1 280 ? 25.861 7.333 -18.963 1.00 97.19 280 ALA A O 1
ATOM 2178 N N . ALA A 1 281 ? 24.687 7.357 -17.044 1.00 96.50 281 ALA A N 1
ATOM 2179 C CA . ALA A 1 281 ? 25.418 6.276 -16.380 1.00 96.50 281 ALA A CA 1
ATOM 2180 C C . ALA A 1 281 ? 24.722 4.905 -16.497 1.00 96.50 281 ALA A C 1
ATOM 2182 O O . ALA A 1 281 ? 25.304 3.888 -16.114 1.00 96.50 281 ALA A O 1
ATOM 2183 N N . ALA A 1 282 ? 23.487 4.869 -17.001 1.00 97.88 282 ALA A N 1
ATOM 2184 C CA . ALA A 1 282 ? 22.702 3.652 -17.151 1.00 97.88 282 ALA A CA 1
ATOM 2185 C C . ALA A 1 282 ? 23.115 2.850 -18.394 1.00 97.88 282 ALA A C 1
ATOM 2187 O O . ALA A 1 282 ? 23.562 3.400 -19.400 1.00 97.88 282 ALA A O 1
ATOM 2188 N N . THR A 1 283 ? 22.917 1.534 -18.334 1.00 97.94 283 THR A N 1
ATOM 2189 C CA . THR A 1 283 ? 23.141 0.611 -19.457 1.00 97.94 283 THR A CA 1
ATOM 2190 C C . THR A 1 283 ? 21.900 0.429 -20.326 1.00 97.94 283 THR A C 1
ATOM 2192 O O . THR A 1 283 ? 22.028 0.136 -21.510 1.00 97.94 283 THR A O 1
ATOM 2195 N N . ALA A 1 284 ? 20.708 0.612 -19.756 1.00 98.12 284 ALA A N 1
ATOM 2196 C CA . ALA A 1 284 ? 19.439 0.622 -20.472 1.00 98.12 284 ALA A CA 1
ATOM 2197 C C . ALA A 1 284 ? 18.389 1.412 -19.678 1.00 98.12 284 ALA A C 1
ATOM 2199 O O . ALA A 1 284 ? 18.491 1.504 -18.453 1.00 98.12 284 ALA A O 1
ATOM 2200 N N . ALA A 1 285 ? 17.376 1.964 -20.348 1.00 98.31 285 ALA A N 1
ATOM 2201 C CA . ALA A 1 285 ? 16.309 2.715 -19.693 1.00 98.31 285 ALA A CA 1
ATOM 2202 C C . ALA A 1 285 ? 14.971 2.713 -20.446 1.00 98.31 285 ALA A C 1
ATOM 2204 O O . ALA A 1 285 ? 14.900 2.429 -21.641 1.00 98.31 285 ALA A O 1
ATOM 2205 N N . ALA A 1 286 ? 13.906 3.069 -19.735 1.00 97.69 286 ALA A N 1
ATOM 2206 C CA . ALA A 1 286 ? 12.576 3.327 -20.263 1.00 97.69 286 ALA A CA 1
ATOM 2207 C C . ALA A 1 286 ? 11.912 4.471 -19.484 1.00 97.69 286 ALA A C 1
ATOM 2209 O O . ALA A 1 286 ? 12.269 4.752 -18.339 1.00 97.69 286 ALA A O 1
ATOM 2210 N N . VAL A 1 287 ? 10.932 5.112 -20.118 1.00 97.12 287 VAL A N 1
ATOM 2211 C CA . VAL A 1 287 ? 10.072 6.120 -19.494 1.00 97.12 287 VAL A CA 1
ATOM 2212 C C . VAL A 1 287 ? 8.634 5.647 -19.634 1.00 97.12 287 VAL A C 1
ATOM 2214 O O . VAL A 1 287 ? 8.205 5.282 -20.729 1.00 97.12 287 VAL A O 1
ATOM 2217 N N . LEU A 1 288 ? 7.912 5.636 -18.521 1.00 96.06 288 LEU A N 1
ATOM 2218 C CA . LEU A 1 288 ? 6.509 5.254 -18.425 1.00 96.06 288 LEU A CA 1
ATOM 2219 C C . LEU A 1 288 ? 5.692 6.461 -17.957 1.00 96.06 288 LEU A C 1
ATOM 2221 O O . LEU A 1 288 ? 6.208 7.330 -17.252 1.00 96.06 288 LEU A O 1
ATOM 2225 N N . SER A 1 289 ? 4.408 6.515 -18.319 1.00 93.31 289 SER A N 1
ATOM 2226 C CA . SER A 1 289 ? 3.526 7.553 -17.776 1.00 93.31 289 SER A CA 1
ATOM 2227 C C . SER A 1 289 ? 3.361 7.382 -16.262 1.00 93.31 289 SER A C 1
ATOM 2229 O O . SER A 1 289 ? 3.206 6.262 -15.758 1.00 93.31 289 SER A O 1
ATOM 2231 N N . GLY A 1 290 ? 3.381 8.502 -15.537 1.00 88.81 290 GLY A N 1
ATOM 2232 C CA . GLY A 1 290 ? 3.034 8.553 -14.119 1.00 88.81 290 GLY A CA 1
ATOM 2233 C C . GLY A 1 290 ? 1.523 8.566 -13.876 1.00 88.81 290 GLY A C 1
ATOM 2234 O O . GLY A 1 290 ? 1.087 8.354 -12.747 1.00 88.81 290 GLY A O 1
ATOM 2235 N N . TYR A 1 291 ? 0.719 8.782 -14.920 1.00 87.50 291 TYR A N 1
ATOM 2236 C CA . TYR A 1 291 ? -0.739 8.761 -14.843 1.00 87.50 291 TYR A CA 1
ATOM 2237 C C . TYR A 1 291 ? -1.266 7.358 -15.135 1.00 87.50 291 TYR A C 1
ATOM 2239 O O . TYR A 1 291 ? -0.951 6.765 -16.166 1.00 87.50 291 TYR A O 1
ATOM 2247 N N . ALA A 1 292 ? -2.079 6.825 -14.220 1.00 83.19 292 ALA A N 1
ATOM 2248 C CA . ALA A 1 292 ? -2.596 5.460 -14.310 1.00 83.19 292 ALA A CA 1
ATOM 2249 C C . ALA A 1 292 ? -3.401 5.207 -15.597 1.00 83.19 292 ALA A C 1
ATOM 2251 O O . ALA A 1 292 ? -3.251 4.151 -16.201 1.00 83.19 292 ALA A O 1
ATOM 2252 N N . ASP A 1 293 ? -4.180 6.189 -16.057 1.00 85.06 293 ASP A N 1
ATOM 2253 C CA . ASP A 1 293 ? -5.036 6.049 -17.246 1.00 85.06 293 ASP A CA 1
ATOM 2254 C C . ASP A 1 293 ? -4.245 5.954 -18.563 1.00 85.06 293 ASP A C 1
ATOM 2256 O O . ASP A 1 293 ? -4.740 5.415 -19.553 1.00 85.06 293 ASP A O 1
ATOM 2260 N N . ASP A 1 294 ? -2.994 6.424 -18.570 1.00 89.25 294 ASP A N 1
ATOM 2261 C CA . ASP A 1 294 ? -2.108 6.387 -19.739 1.00 89.25 294 ASP A CA 1
ATOM 2262 C C . ASP A 1 294 ? -1.208 5.139 -19.756 1.00 89.25 294 ASP A C 1
ATOM 2264 O O . ASP A 1 294 ? -0.439 4.912 -20.698 1.00 89.25 294 ASP A O 1
ATOM 2268 N N . ARG A 1 295 ? -1.257 4.321 -18.698 1.00 89.94 295 ARG A N 1
ATOM 2269 C CA . ARG A 1 295 ? -0.436 3.117 -18.557 1.00 89.94 295 ARG A CA 1
ATOM 2270 C C . ARG A 1 295 ? -1.082 1.958 -19.314 1.00 89.94 295 ARG A C 1
ATOM 2272 O O . ARG A 1 295 ? -2.085 1.399 -18.888 1.00 89.94 295 ARG A O 1
ATOM 2279 N N . VAL A 1 296 ? -0.463 1.558 -20.428 1.00 91.56 296 VAL A N 1
ATOM 2280 C CA . VAL A 1 296 ? -0.935 0.452 -21.283 1.00 91.56 296 VAL A CA 1
ATOM 2281 C C . VAL A 1 296 ? 0.051 -0.724 -21.232 1.00 91.56 296 VAL A C 1
ATOM 2283 O O . VAL A 1 296 ? 0.967 -0.796 -22.057 1.00 91.56 296 VAL A O 1
ATOM 2286 N N . PRO A 1 297 ? -0.089 -1.642 -20.261 1.00 95.25 297 PRO A N 1
ATOM 2287 C CA . PRO A 1 297 ? 0.818 -2.775 -20.132 1.00 95.25 297 PRO A CA 1
ATOM 2288 C C . PRO A 1 297 ? 0.540 -3.886 -21.151 1.00 95.25 297 PRO A C 1
ATOM 2290 O O . PRO A 1 297 ? -0.558 -4.013 -21.690 1.00 95.25 297 PRO A O 1
ATOM 2293 N N . LEU A 1 298 ? 1.539 -4.743 -21.380 1.00 96.94 298 LEU A N 1
ATOM 2294 C CA . LEU A 1 298 ? 1.416 -5.943 -22.220 1.00 96.94 298 LEU A CA 1
ATOM 2295 C C . LEU A 1 298 ? 0.570 -7.029 -21.545 1.00 96.94 298 LEU A C 1
ATOM 2297 O O . LEU A 1 298 ? -0.116 -7.801 -22.213 1.00 96.94 298 LEU A O 1
ATOM 2301 N N . LEU A 1 299 ? 0.669 -7.114 -20.219 1.00 96.75 299 LEU A N 1
ATOM 2302 C CA . LEU A 1 299 ? -0.025 -8.078 -19.377 1.00 96.75 299 LEU A CA 1
ATOM 2303 C C . LEU A 1 299 ? -0.117 -7.505 -17.963 1.00 96.75 299 LEU A C 1
ATOM 2305 O O . LEU A 1 299 ? 0.819 -6.849 -17.507 1.00 96.75 299 LEU A O 1
ATOM 2309 N N . ALA A 1 300 ? -1.206 -7.790 -17.256 1.00 96.19 300 ALA A N 1
ATOM 2310 C CA . ALA A 1 300 ? -1.319 -7.448 -15.848 1.00 96.19 300 ALA A CA 1
ATOM 2311 C C . ALA A 1 300 ? -2.069 -8.531 -15.069 1.00 96.19 300 ALA A C 1
ATOM 2313 O O . ALA A 1 300 ? -2.991 -9.166 -15.592 1.00 96.19 300 ALA A O 1
ATOM 2314 N N . ALA A 1 301 ? -1.644 -8.763 -13.831 1.00 96.38 301 ALA A N 1
ATOM 2315 C CA . ALA A 1 301 ? -2.293 -9.670 -12.893 1.00 96.38 301 ALA A CA 1
ATOM 2316 C C . ALA A 1 301 ? -1.930 -9.314 -11.449 1.00 96.38 301 ALA A C 1
ATOM 2318 O O . ALA A 1 301 ? -1.117 -8.434 -11.192 1.00 96.38 301 ALA A O 1
ATOM 2319 N N . ILE A 1 302 ? -2.529 -10.010 -10.492 1.00 95.75 302 ILE A N 1
ATOM 2320 C CA . ILE A 1 302 ? -2.263 -9.825 -9.071 1.00 95.75 302 ILE A CA 1
ATOM 2321 C C . ILE A 1 302 ? -1.800 -11.151 -8.483 1.00 95.75 302 ILE A C 1
ATOM 2323 O O . ILE A 1 302 ? -2.445 -12.185 -8.684 1.00 95.75 302 ILE A O 1
ATOM 2327 N N . MET A 1 303 ? -0.694 -11.119 -7.743 1.00 95.69 303 MET A N 1
ATOM 2328 C CA . MET A 1 303 ? -0.206 -12.280 -7.005 1.00 95.69 303 MET A CA 1
ATOM 2329 C C . MET A 1 303 ? -1.295 -12.821 -6.080 1.00 95.69 303 MET A C 1
ATOM 2331 O O . MET A 1 303 ? -1.924 -12.084 -5.322 1.00 95.69 303 MET A O 1
ATOM 2335 N N . THR A 1 304 ? -1.522 -14.127 -6.130 1.00 92.88 304 THR A N 1
ATOM 2336 C CA . THR A 1 304 ? -2.416 -14.794 -5.187 1.00 92.88 304 THR A CA 1
ATOM 2337 C C . THR A 1 304 ? -1.686 -15.076 -3.881 1.00 92.88 304 THR A C 1
ATOM 2339 O O . THR A 1 304 ? -0.454 -15.090 -3.827 1.00 92.88 304 THR A O 1
ATOM 2342 N N . ASP A 1 305 ? -2.445 -15.367 -2.832 1.00 90.19 305 ASP A N 1
ATOM 2343 C CA . ASP A 1 305 ? -1.873 -15.977 -1.637 1.00 90.19 305 ASP A CA 1
ATOM 2344 C C . ASP A 1 305 ? -1.313 -17.383 -1.962 1.00 90.19 305 ASP A C 1
ATOM 2346 O O . ASP A 1 305 ? -1.627 -17.948 -3.020 1.00 90.19 305 ASP A O 1
ATOM 2350 N N . PRO A 1 306 ? -0.495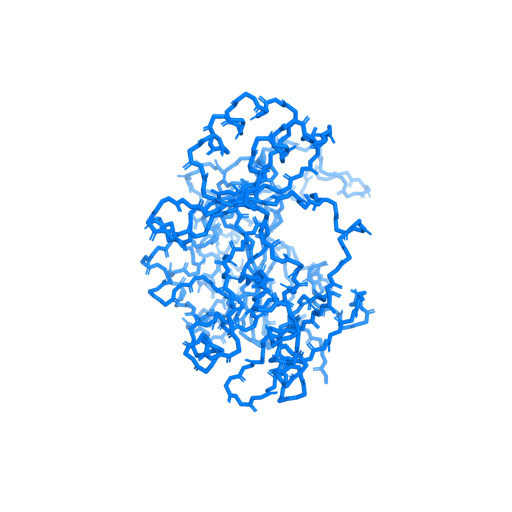 -17.985 -1.072 1.00 86.44 306 PRO A N 1
ATOM 2351 C CA . PRO A 1 306 ? 0.073 -19.321 -1.290 1.00 86.44 306 PRO A CA 1
ATOM 2352 C C . PRO A 1 306 ? -0.961 -20.434 -1.518 1.00 86.44 306 PRO A C 1
ATOM 2354 O O . PRO A 1 306 ? -0.630 -21.472 -2.083 1.00 86.44 306 PRO A O 1
ATOM 2357 N N . ASP A 1 307 ? -2.209 -20.227 -1.091 1.00 89.31 307 ASP A N 1
ATOM 2358 C CA . ASP A 1 307 ? -3.335 -21.136 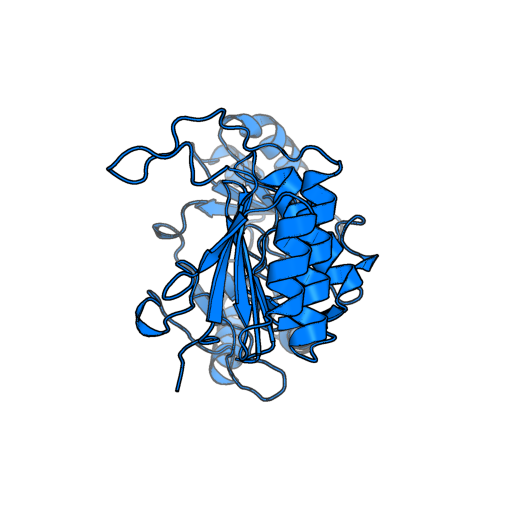-1.325 1.00 89.31 307 ASP A CA 1
ATOM 2359 C C . ASP A 1 307 ? -4.037 -20.919 -2.681 1.00 89.31 307 ASP A C 1
ATOM 2361 O O . ASP A 1 307 ? -5.040 -21.571 -2.968 1.00 89.31 307 ASP A O 1
ATOM 2365 N N . GLY A 1 308 ? -3.523 -20.014 -3.518 1.00 87.62 308 GLY A N 1
ATOM 2366 C CA . GLY A 1 308 ? -4.065 -19.690 -4.837 1.00 87.62 308 GLY A CA 1
ATOM 2367 C C . GLY A 1 308 ? -5.255 -18.728 -4.812 1.00 87.62 308 GLY A C 1
ATOM 2368 O O . GLY A 1 308 ? -5.801 -18.412 -5.867 1.00 87.62 308 GLY A O 1
ATOM 2369 N N . VAL A 1 309 ? -5.670 -18.236 -3.639 1.00 90.44 309 VAL A N 1
ATOM 2370 C CA . VAL A 1 309 ? -6.819 -17.332 -3.524 1.00 90.44 309 VAL A CA 1
ATOM 2371 C C . VAL A 1 309 ? -6.374 -15.879 -3.683 1.00 90.44 309 VAL A C 1
ATOM 2373 O O . VAL A 1 309 ? -5.431 -15.409 -3.043 1.00 90.44 309 VAL A O 1
ATOM 2376 N N . LEU A 1 310 ? -7.092 -15.132 -4.522 1.00 90.31 310 LEU A N 1
ATOM 2377 C CA . LEU A 1 310 ? -6.908 -13.693 -4.670 1.00 90.31 310 LEU A CA 1
ATOM 2378 C C . LEU A 1 310 ? -7.618 -12.955 -3.525 1.00 90.31 310 LEU A C 1
ATOM 2380 O O . LEU A 1 310 ? -8.845 -12.889 -3.493 1.00 90.31 310 LEU A O 1
ATOM 2384 N N . ARG A 1 311 ? -6.845 -12.406 -2.581 1.00 90.06 311 ARG A N 1
ATOM 2385 C CA . ARG A 1 311 ? -7.362 -11.613 -1.443 1.00 90.06 311 ARG A CA 1
ATOM 2386 C C . ARG A 1 311 ? -6.984 -10.134 -1.484 1.00 90.06 311 ARG A C 1
ATOM 2388 O O . ARG A 1 311 ? -7.440 -9.369 -0.632 1.00 90.06 311 ARG A O 1
ATOM 2395 N N . ALA A 1 312 ? -6.140 -9.745 -2.434 1.00 89.06 312 ALA A N 1
ATOM 2396 C CA . ALA A 1 312 ? -5.705 -8.370 -2.630 1.00 89.06 312 ALA A CA 1
ATOM 2397 C C . ALA A 1 312 ? -6.886 -7.444 -2.950 1.00 89.06 312 ALA A C 1
ATOM 2399 O O . ALA A 1 312 ? -7.832 -7.873 -3.612 1.00 89.06 312 ALA A O 1
ATOM 2400 N N . ARG A 1 313 ? -6.817 -6.188 -2.486 1.00 85.62 313 ARG A N 1
ATOM 2401 C CA . ARG A 1 313 ? -7.900 -5.208 -2.666 1.00 85.62 313 ARG A CA 1
ATOM 2402 C C . ARG A 1 313 ? -7.676 -4.166 -3.771 1.00 85.62 313 ARG A C 1
ATOM 2404 O O . ARG A 1 313 ? -8.586 -3.409 -4.089 1.00 85.62 313 ARG A O 1
ATOM 2411 N N . TRP A 1 314 ? -6.523 -4.172 -4.422 1.00 83.25 314 TRP A N 1
ATOM 2412 C CA . TRP A 1 314 ? -6.252 -3.321 -5.583 1.00 83.25 314 TRP A CA 1
ATOM 2413 C C . TRP A 1 314 ? -6.661 -3.990 -6.904 1.00 83.25 314 TRP A C 1
ATOM 2415 O O . TRP A 1 314 ? -6.837 -5.211 -6.969 1.00 83.25 314 TRP A O 1
ATOM 2425 N N . SER A 1 315 ? -6.846 -3.176 -7.942 1.00 81.12 315 SER A N 1
ATOM 2426 C CA . SER A 1 315 ? -7.078 -3.585 -9.331 1.00 81.12 315 SER A CA 1
ATOM 2427 C C . SER A 1 315 ? -5.800 -3.468 -10.175 1.00 81.12 315 SER A C 1
ATOM 2429 O O . SER A 1 315 ? -4.807 -2.857 -9.757 1.00 81.12 315 SER A O 1
ATOM 2431 N N . VAL A 1 316 ? -5.819 -4.125 -11.340 1.00 73.31 316 VAL A N 1
ATOM 2432 C CA . VAL A 1 316 ? -4.819 -3.996 -12.414 1.00 73.31 316 VAL A CA 1
ATOM 2433 C C . VAL A 1 316 ? -5.343 -3.172 -13.573 1.00 73.31 316 VAL A C 1
ATOM 2435 O O . VAL A 1 316 ? -6.564 -3.262 -13.849 1.00 73.31 316 VAL A O 1
#

Mean predicted aligned error: 5.15 Å

Radius of gyration: 22.04 Å; Cα contacts (8 Å, |Δi|>4): 657; chains: 1; bounding box: 52×47×58 Å

Solvent-accessible surface area (backbone atoms only — not comparable to full-atom values): 17173 Å² total; per-residue (Å²): 138,79,70,62,30,74,37,17,28,45,31,28,79,65,63,76,86,42,34,49,100,87,66,50,74,72,56,91,86,74,46,60,50,72,86,36,68,64,48,51,32,55,41,49,32,55,53,33,43,26,57,64,54,74,47,64,55,30,29,32,35,74,32,26,40,22,70,72,60,62,96,73,44,75,91,48,38,86,68,26,82,90,49,81,29,39,66,41,73,29,44,52,75,47,48,37,51,51,49,51,42,34,40,58,26,25,66,47,103,61,26,74,41,45,54,36,38,30,40,82,51,39,33,38,42,36,72,42,57,76,54,38,33,34,40,24,20,62,52,82,36,63,65,28,52,52,51,29,42,76,54,64,32,45,70,40,82,40,89,60,53,93,80,57,78,53,84,87,74,63,76,68,49,80,46,59,54,42,75,66,49,54,50,54,51,35,53,48,9,60,76,56,64,33,26,26,37,38,38,34,32,33,40,65,42,63,48,53,41,84,39,34,48,86,48,45,79,73,44,63,84,71,56,54,49,36,12,39,36,39,30,39,78,50,62,38,65,59,20,67,61,54,48,72,64,64,66,81,52,63,26,29,43,34,36,23,39,86,89,65,55,48,48,69,39,76,40,42,57,90,41,44,70,62,49,40,56,53,32,73,64,30,56,21,27,44,78,44,63,55,46,74,91,71,56,80,63,83,44,63,22,27,34,34,43,99,87,67,50,74,79,57,90,74,63,91

Foldseek 3Di:
DQFAAQWKWWKFLQPQVQADPVSDRPDDQDLADPLDLVLVLVLLLLVLLCVLLVHFKWFWAQKAAFAPQDQDDVLCCVQCVLGAFGRDMGTSVSVSVQSSQCSRQLQDPGTGMATWIHDGRAWTWHAHSSRTIMIHGNDNSVVSQVSSVVSNMDIDTDRGPPPRDDPVPDPADAAACDPVVLVVQLVVLVVQVWKWKWWARHHNDTAIDTDHSVCSVVVLVSGHAFTKIFIAHDFAQPLVVQLVPDDADWKKKWFAAPVGGIDIGIDHPVCSVVSSVVSVRTRTIDIGHPDPVRGDTPDIHTYHDPVRHNPHRHHD

pLDDT: mean 91.4, std 9.64, range [33.94, 98.69]

Nearest PDB structures (foldseek):
  9j46-assembly2_B-4  TM=3.917E-01  e=1.791E+00  African swine fever virus
  2bkb-assembly1_A  TM=3.976E-01  e=2.244E+00  Escherichia coli
  4yet-assembly1_A  TM=4.182E-01  e=3.523E+00  Babesia bovis
  6bej-assembly1_A  TM=4.415E-01  e=6.192E+00  Xanthomonas citri

Secondary structure (DSSP, 8-state):
-----SEEEEEESS-GGGB-TTS-B-S----S--SSHHHHHHHHHHHHHHHHHT--EEEEEEEEE-TT--TT-HHHHTT-TT---TT-EEEHHHHHHHHHHHHHHTTSS--SEEEEEEETTTEEEEE-TTS-EEEEESS--HHHHHHHHHTT-EEEEESS-TT---GGG--S---B--HHHHHHHHHHHHHTS-EEEEEEEEBTEEEEEEE-TTTHHHHGGGSPTT-EEEEEPPPBS-HHHHHHTPPSSSEEEEEE-TT--EEEEEE-GGGHHHHHHHHHH-SEEEEEESSGGG---SEEEEPPPTTS--------